Protein AF-A0A2G4KD92-F1 (afdb_monomer)

Mean predicted aligned error: 21.32 Å

pLDDT: mean 73.01, std 17.84, range [33.91, 95.81]

Secondary structure (DSSP, 8-state):
---------TTEEEHHHHHHHHHTTT----HHHHHHHHHH-TTS-EE--STTSPPEEEHHHHHHHHHHHHTS-----PPP--PPPPP------------------------PPPHHHHHHHHHHHHHHHHHHHHHHHHHHHHHHHHHHHTTSS--HHHHHHHHHHHHHHHHHHHHHHHHHHHHHHHH-SSHHHHHHHHHHHHHHHHHHHHHHHHHHHHHT-HHHHTT-

Foldseek 3Di:
DDDDDDDDPAFWAFLVVLQVVCVVVVRHDDSVRVVVVCVVCVQWDWDDPDPPDTIITGSVSVVVVVVVVVVPPPPPDDDDDDDDDDDDDDDDDDDDDDDDDDDDDDDDPDPDDPPVVVVVVVVVVVVVVVVVVVVVVVVVVVVVVVCVVVVVDDDPVLVVVLVVVLVVQLVVQLVVLVVVLVVQLVPDPDPVSNVVSVVVSVVSSVVSNVVSVVVSVVVSPVVNVVVD

Sequence (228 aa):
MTAETPENTAGWVSQTEAVRLLAERGDEISQPALSQYLKKHPEVARQDQGPGKPTRIDFPSLVRSRATRRGRGPSSTPTPVQDLPLGDAPPLVLVASQPDAATAADAPASDPPPRDSTFSNELAKRKAIAETETAEFNARSARIRAQELEGRLIDKDVAQLAFQAAGVALMRAMEDNRRRTLDDIRVARDGREADQAMRKYETTVRAAFASALSDLALAADPVALAAQ

Solvent-accessible surface area (backbone atoms only — not comparable to full-atom values): 14060 Å² total; per-residue (Å²): 140,81,82,81,77,84,78,80,70,83,41,65,34,44,66,71,55,47,38,52,60,30,39,78,71,75,46,82,56,54,69,68,58,50,53,56,46,54,72,78,36,76,83,39,51,71,47,78,72,52,92,95,46,78,53,30,33,32,47,65,42,46,52,51,60,49,54,65,46,71,73,51,67,93,74,90,68,87,77,81,82,78,82,79,84,83,84,82,88,88,88,84,80,88,82,91,79,86,81,90,78,89,79,93,73,86,76,77,86,70,73,78,77,60,74,68,57,58,55,52,53,50,51,53,51,52,49,52,50,52,52,50,52,51,52,51,51,50,52,52,52,50,51,50,52,51,36,39,75,70,64,77,43,80,58,67,68,58,53,51,50,51,53,52,52,50,52,53,55,45,55,50,54,49,51,54,52,52,52,52,41,53,51,51,39,70,69,34,90,47,73,65,53,28,52,51,38,59,61,44,44,60,58,49,49,53,50,51,49,54,48,54,53,49,54,48,53,53,62,66,32,68,72,56,58,74,73,112

Structure (mmCIF, N/CA/C/O backbone):
data_AF-A0A2G4KD92-F1
#
_entry.id   AF-A0A2G4KD92-F1
#
loop_
_atom_site.group_PDB
_atom_site.id
_atom_site.type_symbol
_atom_site.label_atom_id
_atom_site.label_alt_id
_atom_site.label_comp_id
_atom_site.label_asym_id
_atom_site.label_entity_id
_atom_site.label_seq_id
_atom_site.pdbx_PDB_ins_code
_atom_site.Cartn_x
_atom_site.Cartn_y
_atom_site.Cartn_z
_atom_site.occupancy
_atom_site.B_iso_or_equiv
_atom_site.auth_seq_id
_atom_site.auth_comp_id
_atom_site.auth_asym_id
_atom_site.auth_atom_id
_atom_site.pdbx_PDB_model_num
ATOM 1 N N . MET A 1 1 ? 44.142 25.841 7.170 1.00 36.97 1 MET A N 1
ATOM 2 C CA . MET A 1 1 ? 42.838 25.426 6.615 1.00 36.97 1 MET A CA 1
ATOM 3 C C . MET A 1 1 ? 42.020 24.835 7.750 1.00 36.97 1 MET A C 1
ATOM 5 O O . MET A 1 1 ? 42.045 23.635 7.978 1.00 36.97 1 MET A O 1
ATOM 9 N N . THR A 1 2 ? 41.420 25.710 8.550 1.00 33.91 2 THR A N 1
ATOM 10 C CA . THR A 1 2 ? 40.542 25.375 9.674 1.00 33.91 2 THR A CA 1
ATOM 11 C C . THR A 1 2 ? 39.125 25.262 9.133 1.00 33.91 2 THR A C 1
ATOM 13 O O . THR A 1 2 ? 38.599 26.241 8.611 1.00 33.91 2 THR A O 1
ATOM 16 N N . ALA A 1 3 ? 38.559 24.056 9.189 1.00 41.62 3 ALA A N 1
ATOM 17 C CA . ALA A 1 3 ? 37.181 23.802 8.800 1.00 41.62 3 ALA A CA 1
ATOM 18 C C . ALA A 1 3 ? 36.237 24.566 9.736 1.00 41.62 3 ALA A C 1
ATOM 20 O O . ALA A 1 3 ? 36.365 24.499 10.958 1.00 41.62 3 ALA A O 1
ATOM 21 N N . GLU A 1 4 ? 35.339 25.322 9.120 1.00 39.22 4 GLU A N 1
ATOM 22 C CA . GLU A 1 4 ? 34.325 26.155 9.745 1.00 39.22 4 GLU A CA 1
ATOM 23 C C . GLU A 1 4 ? 33.380 25.296 10.592 1.00 39.22 4 GLU A C 1
ATOM 25 O O . GLU A 1 4 ? 32.686 24.410 10.095 1.00 39.22 4 GLU A O 1
ATOM 30 N N . THR A 1 5 ? 33.352 25.571 11.891 1.00 40.34 5 THR A N 1
ATOM 31 C CA . THR A 1 5 ? 32.280 25.158 12.795 1.00 40.34 5 THR A CA 1
ATOM 32 C C . THR A 1 5 ? 31.070 26.043 12.484 1.00 40.34 5 THR A C 1
ATOM 34 O O . THR A 1 5 ? 31.163 27.248 12.724 1.00 40.34 5 THR A O 1
ATOM 37 N N . PRO A 1 6 ? 29.944 25.533 11.948 1.00 51.28 6 PRO A N 1
ATOM 38 C CA . PRO A 1 6 ? 28.789 26.384 11.712 1.00 51.28 6 PRO A CA 1
ATOM 39 C C . PRO A 1 6 ? 28.187 26.818 13.049 1.00 51.28 6 PRO A C 1
ATOM 41 O O . PRO A 1 6 ? 27.729 26.016 13.865 1.00 51.28 6 PRO A O 1
ATOM 44 N N . GLU A 1 7 ? 28.220 28.126 13.253 1.00 40.12 7 GLU A N 1
ATOM 45 C CA . GLU A 1 7 ? 27.631 28.852 14.361 1.00 40.12 7 GLU A CA 1
ATOM 46 C C . GLU A 1 7 ? 26.115 28.585 14.461 1.00 40.12 7 GLU A C 1
ATOM 48 O O . GLU A 1 7 ? 25.320 28.896 13.580 1.00 40.12 7 GLU A O 1
ATOM 53 N N . ASN A 1 8 ? 25.706 28.001 15.584 1.00 45.00 8 ASN A N 1
ATOM 54 C CA . ASN A 1 8 ? 24.678 28.571 16.454 1.00 45.00 8 ASN A CA 1
ATOM 55 C C . ASN A 1 8 ? 23.334 29.018 15.813 1.00 45.00 8 ASN A C 1
ATOM 57 O O . ASN A 1 8 ? 22.887 30.149 15.991 1.00 45.00 8 ASN A O 1
ATOM 61 N N . THR A 1 9 ? 22.603 28.091 15.179 1.00 47.59 9 THR A N 1
ATOM 62 C CA . THR A 1 9 ? 21.127 28.161 15.028 1.00 47.59 9 THR A CA 1
ATOM 63 C C . THR A 1 9 ? 20.452 27.538 16.255 1.00 47.59 9 THR A C 1
ATOM 65 O O . THR A 1 9 ? 19.806 26.492 16.200 1.00 47.59 9 THR A O 1
ATOM 68 N N . ALA A 1 10 ? 20.664 28.175 17.406 1.00 58.91 10 ALA A N 1
ATOM 69 C CA . ALA A 1 10 ? 20.200 27.725 18.711 1.00 58.91 10 ALA A CA 1
ATOM 70 C C . ALA A 1 10 ? 18.675 27.504 18.741 1.00 58.91 10 ALA A C 1
ATOM 72 O O . ALA A 1 10 ? 17.888 28.447 18.722 1.00 58.91 10 ALA A O 1
ATOM 73 N N . GLY A 1 11 ? 18.268 26.238 18.816 1.00 70.88 11 GLY A N 1
ATOM 74 C CA . GLY A 1 11 ? 16.924 25.820 19.209 1.00 70.88 11 GLY A CA 1
ATOM 75 C C . GLY A 1 11 ? 16.105 25.141 18.122 1.00 70.88 11 GLY A C 1
ATOM 76 O O . GLY A 1 11 ? 15.339 24.248 18.448 1.00 70.88 11 GLY A O 1
ATOM 77 N N . TRP A 1 12 ? 16.288 25.456 16.841 1.00 85.38 12 TRP A N 1
ATOM 78 C CA . TRP A 1 12 ? 15.405 24.942 15.788 1.00 85.38 12 TRP A CA 1
ATOM 79 C C . TRP A 1 12 ? 15.929 23.652 15.158 1.00 85.38 12 TRP A C 1
ATOM 81 O O . TRP A 1 12 ? 16.843 23.681 14.339 1.00 85.38 12 TRP A O 1
ATOM 91 N N . VAL A 1 13 ? 15.307 22.526 15.494 1.00 88.19 13 VAL A N 1
ATOM 92 C CA . VAL A 1 13 ? 15.706 21.184 15.042 1.00 88.19 13 VAL A CA 1
ATOM 93 C C . VAL A 1 13 ? 14.610 20.526 14.209 1.00 88.19 13 VAL A C 1
ATOM 95 O O . VAL A 1 13 ? 13.428 20.857 14.333 1.00 88.19 13 VAL A O 1
ATOM 98 N N . SER A 1 14 ? 14.976 19.572 13.356 1.00 88.56 14 SER A N 1
ATOM 99 C CA . SER A 1 14 ? 13.987 18.711 12.701 1.00 88.56 14 SER A CA 1
ATOM 100 C C . SER A 1 14 ? 13.323 17.760 13.705 1.00 88.56 14 SER A C 1
ATOM 102 O O . SER A 1 14 ? 13.849 17.493 14.786 1.00 88.56 14 SER A O 1
ATOM 104 N N . GLN A 1 15 ? 12.167 17.194 13.349 1.00 87.44 15 GLN A N 1
ATOM 105 C CA . GLN A 1 15 ? 11.476 16.230 14.214 1.00 87.44 15 GLN A CA 1
ATOM 106 C C . GLN A 1 15 ? 12.322 14.982 14.509 1.00 87.44 15 GLN A C 1
ATOM 108 O O . GLN A 1 15 ? 12.300 14.481 15.631 1.00 87.44 15 GLN A O 1
ATOM 113 N N . THR A 1 16 ? 13.087 14.494 13.531 1.00 88.31 16 THR A N 1
ATOM 114 C CA . THR A 1 16 ? 13.978 13.338 13.707 1.00 88.31 16 THR A CA 1
ATOM 115 C C . THR A 1 16 ? 15.129 13.663 14.661 1.00 88.31 16 THR A C 1
ATOM 117 O O . THR A 1 16 ? 15.436 12.876 15.555 1.00 88.31 16 THR A O 1
ATOM 120 N N . GLU A 1 17 ? 15.729 14.848 14.532 1.00 87.19 17 GLU A N 1
ATOM 121 C CA . GLU A 1 17 ? 16.781 15.311 15.446 1.00 87.19 17 GLU A CA 1
ATOM 122 C C . GLU A 1 17 ? 16.242 15.558 16.857 1.00 87.19 17 GLU A C 1
ATOM 124 O O . GLU A 1 17 ? 16.900 15.191 17.826 1.00 87.19 17 GLU A O 1
ATOM 129 N N . ALA A 1 18 ? 15.027 16.099 16.994 1.00 87.31 18 ALA A N 1
ATOM 130 C CA . ALA A 1 18 ? 14.375 16.276 18.290 1.00 87.31 18 ALA A CA 1
ATOM 131 C C . ALA A 1 18 ? 14.215 14.945 19.037 1.00 87.31 18 ALA A C 1
ATOM 133 O O . ALA A 1 18 ? 14.471 14.892 20.236 1.00 87.31 18 ALA A O 1
ATOM 134 N N . VAL A 1 19 ? 13.824 13.870 18.341 1.00 89.00 19 VAL A N 1
ATOM 135 C CA . VAL A 1 19 ? 13.730 12.523 18.933 1.00 89.00 19 VAL A CA 1
ATOM 136 C C . VAL A 1 19 ? 15.097 12.041 19.408 1.00 89.00 19 VAL A C 1
ATOM 138 O O . VAL A 1 19 ? 15.212 11.575 20.539 1.00 89.00 19 VAL A O 1
ATOM 141 N N . ARG A 1 20 ? 16.142 12.198 18.585 1.00 88.00 20 ARG A N 1
ATOM 142 C CA . ARG A 1 20 ? 17.505 11.791 18.955 1.00 88.00 20 ARG A CA 1
ATOM 143 C C . ARG A 1 20 ? 18.004 12.545 20.191 1.00 88.00 20 ARG A C 1
ATOM 145 O O . ARG A 1 20 ? 18.460 11.925 21.144 1.00 88.00 20 ARG A O 1
ATOM 152 N N . LEU A 1 21 ? 17.839 13.867 20.207 1.00 88.00 21 LEU A N 1
ATOM 153 C CA . LEU A 1 21 ? 18.258 14.725 21.318 1.00 88.00 21 LEU A CA 1
ATOM 154 C C . LEU A 1 21 ? 17.436 14.494 22.599 1.00 88.00 21 LEU A C 1
ATOM 156 O O . LEU A 1 21 ? 17.930 14.725 23.702 1.00 88.00 21 LEU A O 1
ATOM 160 N N . LEU A 1 22 ? 16.178 14.054 22.481 1.00 88.00 22 LEU A N 1
ATOM 161 C CA . LEU A 1 22 ? 15.370 13.630 23.627 1.00 88.00 22 LEU A CA 1
ATOM 162 C C . LEU A 1 22 ? 15.836 12.274 24.176 1.00 88.00 22 LEU A C 1
ATOM 164 O O . LEU A 1 22 ? 15.965 12.137 25.392 1.00 88.00 22 LEU A O 1
ATOM 168 N N . ALA A 1 23 ? 16.166 11.316 23.307 1.00 86.94 23 ALA A N 1
ATOM 169 C CA . ALA A 1 23 ? 16.712 10.021 23.712 1.00 86.94 23 ALA A CA 1
ATOM 170 C C . ALA A 1 23 ? 18.061 10.169 24.441 1.00 86.94 23 ALA A C 1
ATOM 172 O O . ALA A 1 23 ? 18.249 9.578 25.501 1.00 86.94 23 ALA A O 1
ATOM 173 N N . GLU A 1 24 ? 18.952 11.045 23.958 1.00 85.69 24 GLU A N 1
ATOM 174 C CA . GLU A 1 24 ? 20.222 11.391 24.627 1.00 85.69 24 GLU A CA 1
ATOM 175 C C . GLU A 1 24 ? 20.019 11.952 26.052 1.00 85.69 24 GLU A C 1
ATOM 177 O O . GLU A 1 24 ? 20.892 11.826 26.907 1.00 85.69 24 GLU A O 1
ATOM 182 N N . ARG A 1 25 ? 18.851 12.544 26.338 1.00 82.62 25 ARG A N 1
ATOM 183 C CA . ARG A 1 25 ? 18.469 13.066 27.664 1.00 82.62 25 ARG A CA 1
ATOM 184 C C . ARG A 1 25 ? 17.717 12.054 28.538 1.00 82.62 25 ARG A C 1
ATOM 186 O O . ARG A 1 25 ? 17.231 12.432 29.605 1.00 82.62 25 ARG A O 1
ATOM 193 N N . GLY A 1 26 ? 17.588 10.801 28.100 1.00 83.88 26 GLY A N 1
ATOM 194 C CA . GLY A 1 26 ? 16.814 9.767 28.798 1.00 83.88 26 GLY A CA 1
ATOM 195 C C . GLY A 1 26 ? 15.296 9.931 28.647 1.00 83.88 26 GLY A C 1
ATOM 196 O O . GLY A 1 26 ? 14.523 9.483 29.499 1.00 83.88 26 GLY A O 1
ATOM 197 N N . ASP A 1 27 ? 14.849 10.620 27.594 1.00 82.69 27 ASP A N 1
ATOM 198 C CA . ASP A 1 27 ? 13.439 10.770 27.250 1.00 82.69 27 ASP A CA 1
ATOM 199 C C . ASP A 1 27 ? 13.108 10.064 25.933 1.00 82.69 27 ASP A C 1
ATOM 201 O O . ASP A 1 27 ? 12.987 10.680 24.873 1.00 82.69 27 ASP A O 1
ATOM 205 N N . GLU A 1 28 ? 12.958 8.744 26.017 1.00 86.75 28 GLU A N 1
ATOM 206 C CA . GLU A 1 28 ? 12.603 7.908 24.876 1.00 86.75 28 GLU A CA 1
ATOM 207 C C . GLU A 1 28 ? 11.165 8.192 24.423 1.00 86.75 28 GLU A C 1
ATOM 209 O O . GLU A 1 28 ? 10.187 7.933 25.125 1.00 86.75 28 GLU A O 1
ATOM 214 N N . ILE A 1 29 ? 11.028 8.752 23.222 1.00 85.94 29 ILE A N 1
ATOM 215 C CA . ILE A 1 29 ? 9.742 8.969 22.564 1.00 85.94 29 ILE A CA 1
ATOM 216 C C . ILE A 1 29 ? 9.855 8.563 21.101 1.00 85.94 29 ILE A C 1
ATOM 218 O O . ILE A 1 29 ? 10.819 8.902 20.419 1.00 85.94 29 ILE A O 1
ATOM 222 N N . SER A 1 30 ? 8.856 7.846 20.593 1.00 88.31 30 SER A N 1
ATOM 223 C CA . SER A 1 30 ? 8.811 7.508 19.174 1.00 88.31 30 SER A CA 1
ATOM 224 C C . SER A 1 30 ? 8.449 8.735 18.330 1.00 88.31 30 SER A C 1
ATOM 226 O O . SER A 1 30 ? 7.729 9.637 18.769 1.00 88.31 30 SER A O 1
ATOM 228 N N . GLN A 1 31 ? 8.906 8.774 17.078 1.00 86.06 31 GLN A N 1
ATOM 229 C CA . GLN A 1 31 ? 8.593 9.871 16.157 1.00 86.06 31 GLN A CA 1
ATOM 230 C C . GLN A 1 31 ? 7.074 10.098 15.960 1.00 86.06 31 GLN A C 1
ATOM 232 O O . GLN A 1 31 ? 6.656 11.263 15.980 1.00 86.06 31 GLN A O 1
ATOM 237 N N . PRO A 1 32 ? 6.218 9.056 15.846 1.00 88.25 32 PRO A N 1
ATOM 238 C CA . PRO A 1 32 ? 4.765 9.235 15.795 1.00 88.25 32 PRO A CA 1
ATOM 239 C C . PRO A 1 32 ? 4.190 9.832 17.084 1.00 88.25 32 PRO A C 1
ATOM 241 O O . PRO A 1 32 ? 3.340 10.722 17.019 1.00 88.25 32 PRO A O 1
ATOM 244 N N . ALA A 1 33 ? 4.681 9.398 18.251 1.00 85.06 33 ALA A N 1
ATOM 245 C CA . ALA A 1 33 ? 4.252 9.937 19.538 1.00 85.06 33 ALA A CA 1
ATOM 246 C C . ALA A 1 33 ? 4.644 11.414 19.684 1.00 85.06 33 ALA A C 1
ATOM 248 O O . ALA A 1 33 ? 3.831 12.218 20.137 1.00 85.06 33 ALA A O 1
ATOM 249 N N . LEU A 1 34 ? 5.834 11.804 19.210 1.00 88.06 34 LEU A N 1
ATOM 250 C CA . LEU A 1 34 ? 6.243 13.207 19.165 1.00 88.06 34 LEU A CA 1
ATOM 251 C C . LEU A 1 34 ? 5.341 14.033 18.231 1.00 88.06 34 LEU A C 1
ATOM 253 O O . LEU A 1 34 ? 4.949 15.138 18.589 1.00 88.06 34 LEU A O 1
ATOM 257 N N . SER A 1 35 ? 4.943 13.500 17.071 1.00 87.81 35 SER A N 1
ATOM 258 C CA . SER A 1 35 ? 4.004 14.192 16.169 1.00 87.81 35 SER A CA 1
ATOM 259 C C . SER A 1 35 ? 2.652 14.447 16.841 1.00 87.81 35 SER A C 1
ATOM 261 O O . SER A 1 35 ? 2.119 15.556 16.787 1.00 87.81 35 SER A O 1
ATOM 263 N N . GLN A 1 36 ? 2.104 13.434 17.517 1.00 87.62 36 GLN A N 1
ATOM 264 C CA . GLN A 1 36 ? 0.851 13.569 18.261 1.00 87.62 36 GLN A CA 1
ATOM 265 C C . GLN A 1 36 ? 0.984 14.540 19.437 1.00 87.62 36 GLN A C 1
ATOM 267 O O . GLN A 1 36 ? 0.066 15.322 19.686 1.00 87.62 36 GLN A O 1
ATOM 272 N N . TYR A 1 37 ? 2.126 14.524 20.127 1.00 87.94 37 TYR A N 1
ATOM 273 C CA . TYR A 1 37 ? 2.438 15.469 21.193 1.00 87.94 37 TYR A CA 1
ATOM 274 C C . TYR A 1 37 ? 2.395 16.908 20.665 1.00 87.94 37 TYR A C 1
ATOM 276 O O . TYR A 1 37 ? 1.635 17.728 21.166 1.00 87.94 37 TYR A O 1
ATOM 284 N N . LEU A 1 38 ? 3.107 17.204 19.578 1.00 88.88 38 LEU A N 1
ATOM 285 C CA . LEU A 1 38 ? 3.144 18.547 18.986 1.00 88.88 38 LEU A CA 1
ATOM 286 C C . LEU A 1 38 ? 1.767 19.046 18.513 1.00 88.88 38 LEU A C 1
ATOM 288 O O . LEU A 1 38 ? 1.520 20.248 18.519 1.00 88.88 38 LEU A O 1
ATOM 292 N N . LYS A 1 39 ? 0.849 18.147 18.129 1.00 87.25 39 LYS A N 1
ATOM 293 C CA . LYS A 1 39 ? -0.544 18.516 17.807 1.00 87.25 39 LYS A CA 1
ATOM 294 C C . LYS A 1 39 ? -1.340 18.946 19.040 1.00 87.25 39 LYS A C 1
ATOM 296 O O . LYS A 1 39 ? -2.166 19.845 18.936 1.00 87.25 39 LYS A O 1
ATOM 301 N N . LYS A 1 40 ? -1.108 18.299 20.185 1.00 86.56 40 LYS A N 1
ATOM 302 C CA . LYS A 1 40 ? -1.790 18.588 21.458 1.00 86.56 40 LYS A CA 1
ATOM 303 C C . LYS A 1 40 ? -1.165 19.761 22.220 1.00 86.56 40 LYS A C 1
ATOM 305 O O . LYS A 1 40 ? -1.805 20.288 23.124 1.00 86.56 40 LYS A O 1
ATOM 310 N N . HIS A 1 41 ? 0.056 20.152 21.854 1.00 84.38 41 HIS A N 1
ATOM 311 C CA . HIS A 1 41 ? 0.872 21.135 22.563 1.00 84.38 41 HIS A CA 1
ATOM 312 C C . HIS A 1 41 ? 1.266 22.311 21.654 1.00 84.38 41 HIS A C 1
ATOM 314 O O . HIS A 1 41 ? 2.405 22.364 21.177 1.00 84.38 41 HIS A O 1
ATOM 320 N N . PRO A 1 42 ? 0.341 23.258 21.384 1.00 83.62 42 PRO A N 1
ATOM 321 C CA . PRO A 1 42 ? 0.623 24.433 20.558 1.00 83.62 42 PRO A CA 1
ATOM 322 C C . PRO A 1 42 ? 1.645 25.392 21.188 1.00 83.62 42 PRO A C 1
ATOM 324 O O . PRO A 1 42 ? 2.184 26.240 20.485 1.00 83.62 42 PRO A O 1
ATOM 327 N N . GLU A 1 43 ? 1.945 25.249 22.482 1.00 81.88 43 GLU A N 1
ATOM 328 C CA . GLU A 1 43 ? 2.989 26.000 23.184 1.00 81.88 43 GLU A CA 1
ATOM 329 C C . GLU A 1 43 ? 4.413 25.701 22.683 1.00 81.88 43 GLU A C 1
ATOM 331 O O . GLU A 1 43 ? 5.339 26.464 22.958 1.00 81.88 43 GLU A O 1
ATOM 336 N N . VAL A 1 44 ? 4.611 24.601 21.948 1.00 84.62 44 VAL A N 1
ATOM 337 C CA . VAL A 1 44 ? 5.891 24.303 21.301 1.00 84.62 44 VAL A CA 1
ATOM 338 C C . VAL A 1 44 ? 5.952 25.055 19.974 1.00 84.62 44 VAL A C 1
ATOM 340 O O . VAL A 1 44 ? 5.213 24.744 19.036 1.00 84.62 44 VAL A O 1
ATOM 343 N N . ALA A 1 45 ? 6.850 26.040 19.890 1.00 83.31 45 ALA A N 1
ATOM 344 C CA . ALA A 1 45 ? 7.017 26.847 18.691 1.00 83.31 45 ALA A CA 1
ATOM 345 C C . ALA A 1 45 ? 7.437 25.977 17.493 1.00 83.31 45 ALA A C 1
ATOM 347 O O . ALA A 1 45 ? 8.365 25.162 17.568 1.00 83.31 45 ALA A O 1
ATOM 348 N N . ARG A 1 46 ? 6.718 26.156 16.382 1.00 85.88 46 ARG A N 1
ATOM 349 C CA . ARG A 1 46 ? 6.920 25.458 15.111 1.00 85.88 46 ARG A CA 1
ATOM 350 C C . ARG A 1 46 ? 7.161 26.488 14.022 1.00 85.88 46 ARG A C 1
ATOM 352 O O . ARG A 1 46 ? 6.466 27.499 13.964 1.00 85.88 46 ARG A O 1
ATOM 359 N N . GLN A 1 47 ? 8.141 26.218 13.173 1.00 83.00 47 GLN A N 1
ATOM 360 C CA . GLN A 1 47 ? 8.440 27.030 12.009 1.00 83.00 47 GLN A CA 1
ATOM 361 C C . GLN A 1 47 ? 8.134 26.213 10.758 1.00 83.00 47 GLN A C 1
ATOM 363 O O . GLN A 1 47 ? 8.871 25.286 10.404 1.00 83.00 47 GLN A O 1
ATOM 368 N N . ASP A 1 48 ? 7.042 26.576 10.092 1.00 81.06 48 ASP A N 1
ATOM 369 C CA . ASP A 1 48 ? 6.697 26.035 8.785 1.00 81.06 48 ASP A CA 1
ATOM 370 C C . ASP A 1 48 ? 7.501 26.777 7.715 1.00 81.06 48 ASP A C 1
ATOM 372 O O . ASP A 1 48 ? 7.404 27.993 7.563 1.00 81.06 48 ASP A O 1
ATOM 376 N N . GLN A 1 49 ? 8.336 26.044 6.977 1.00 77.06 49 GLN A N 1
ATOM 377 C CA . GLN A 1 49 ? 9.218 26.619 5.954 1.00 77.06 49 GLN A CA 1
ATOM 378 C C . GLN A 1 49 ? 8.574 26.684 4.554 1.00 77.06 49 GLN A C 1
ATOM 380 O O . GLN A 1 49 ? 9.256 26.986 3.573 1.00 77.06 49 GLN A O 1
ATOM 385 N N . GLY A 1 50 ? 7.269 26.416 4.458 1.00 75.31 50 GLY A N 1
ATOM 386 C CA . GLY A 1 50 ? 6.505 26.380 3.209 1.00 75.31 50 GLY A CA 1
ATOM 387 C C . GLY A 1 50 ? 6.212 24.960 2.702 1.00 75.31 50 GLY A C 1
ATOM 388 O O . GLY A 1 50 ? 6.625 23.974 3.320 1.00 75.31 50 GLY A O 1
ATOM 389 N N . PRO A 1 51 ? 5.478 24.838 1.581 1.00 67.69 51 PRO A N 1
ATOM 390 C CA . PRO A 1 51 ? 5.052 23.548 1.047 1.00 67.69 51 PRO A CA 1
ATOM 391 C C . PRO A 1 51 ? 6.259 22.688 0.646 1.00 67.69 51 PRO A C 1
ATOM 393 O O . PRO A 1 51 ? 7.142 23.133 -0.084 1.00 67.69 51 PRO A O 1
ATOM 396 N N . GLY A 1 52 ? 6.295 21.450 1.145 1.00 71.56 52 GLY A N 1
ATOM 397 C CA . GLY A 1 52 ? 7.335 20.462 0.832 1.00 71.56 52 GLY A CA 1
ATOM 398 C C . GLY A 1 52 ? 8.620 20.558 1.662 1.00 71.56 52 GLY A C 1
ATOM 399 O O . GLY A 1 52 ? 9.505 19.724 1.480 1.00 71.56 52 GLY A O 1
ATOM 400 N N . LYS A 1 53 ? 8.742 21.521 2.587 1.00 77.38 53 LYS A N 1
ATOM 401 C CA . LYS A 1 53 ? 9.898 21.612 3.493 1.00 77.38 53 LYS A CA 1
ATOM 402 C C . LYS A 1 53 ? 9.583 21.028 4.876 1.00 77.38 53 LYS A C 1
ATOM 404 O O . LYS A 1 53 ? 8.459 21.177 5.354 1.00 77.38 53 LYS A O 1
ATOM 409 N N . PRO A 1 54 ? 10.557 20.379 5.541 1.00 75.44 54 PRO A N 1
ATOM 410 C CA . PRO A 1 54 ? 10.351 19.814 6.869 1.00 75.44 54 PRO A CA 1
ATOM 411 C C . PRO A 1 54 ? 10.126 20.922 7.907 1.00 75.44 54 PRO A C 1
ATOM 413 O O . PRO A 1 54 ? 10.903 21.876 7.990 1.00 75.44 54 PRO A O 1
ATOM 416 N N . THR A 1 55 ? 9.078 20.779 8.720 1.00 82.88 55 THR A N 1
ATOM 417 C CA . THR A 1 55 ? 8.796 21.676 9.849 1.00 82.88 55 THR A CA 1
ATOM 418 C C . THR A 1 55 ? 9.943 21.624 10.859 1.00 82.88 55 THR A C 1
ATOM 420 O O . THR A 1 55 ? 10.376 20.542 11.269 1.00 82.88 55 THR A O 1
ATOM 423 N N . ARG A 1 56 ? 10.425 22.798 11.281 1.00 89.00 56 ARG A N 1
ATOM 424 C CA . ARG A 1 56 ? 11.422 22.918 12.352 1.00 89.00 56 ARG A CA 1
ATOM 425 C C . ARG A 1 56 ? 10.741 23.198 13.686 1.00 89.00 56 ARG A C 1
ATOM 427 O O . ARG A 1 56 ? 9.741 23.911 13.745 1.00 89.00 56 ARG A O 1
ATOM 434 N N . ILE A 1 57 ? 11.284 22.626 14.751 1.00 88.38 57 ILE A N 1
ATOM 435 C CA . ILE A 1 57 ? 10.734 22.664 16.107 1.00 88.38 57 ILE A CA 1
ATOM 436 C C . ILE A 1 57 ? 11.740 23.345 17.025 1.00 88.38 57 ILE A C 1
ATOM 438 O O . ILE A 1 57 ? 12.923 23.019 16.980 1.00 88.38 57 ILE A O 1
ATOM 442 N N . ASP A 1 58 ? 11.265 24.235 17.891 1.00 90.81 58 ASP A N 1
ATOM 443 C CA . ASP A 1 58 ? 12.086 24.827 18.945 1.00 90.81 58 ASP A CA 1
ATOM 444 C C . ASP A 1 58 ? 12.317 23.828 20.103 1.00 90.81 58 ASP A C 1
ATOM 446 O O . ASP A 1 58 ? 11.462 23.602 20.966 1.00 90.81 58 ASP A O 1
ATOM 450 N N . PHE A 1 59 ? 13.489 23.197 20.110 1.00 87.38 59 PHE A N 1
ATOM 451 C CA . PHE A 1 59 ? 13.931 22.173 21.052 1.00 87.38 59 PHE A CA 1
ATOM 452 C C . PHE A 1 59 ? 13.925 22.640 22.522 1.00 87.38 59 PHE A C 1
ATOM 454 O O . PHE A 1 59 ? 13.355 21.931 23.354 1.00 87.38 59 PHE A O 1
ATOM 461 N N . PRO A 1 60 ? 14.464 23.820 22.893 1.00 87.25 60 PRO A N 1
ATOM 462 C CA . PRO A 1 60 ? 14.288 24.397 24.227 1.00 87.25 60 PRO A CA 1
ATOM 463 C C . PRO A 1 60 ? 12.830 24.469 24.700 1.00 87.25 60 PRO A C 1
ATOM 465 O O . PRO A 1 60 ? 12.539 24.188 25.866 1.00 87.25 60 PRO A O 1
ATOM 468 N N . SER A 1 61 ? 11.895 24.834 23.821 1.00 85.38 61 SER A N 1
ATOM 469 C CA . SER A 1 61 ? 10.466 24.902 24.160 1.00 85.38 61 SER A CA 1
ATOM 470 C C . SER A 1 61 ? 9.840 23.516 24.311 1.00 85.38 61 SER A C 1
ATOM 472 O O . SER A 1 61 ? 9.072 23.293 25.249 1.00 85.38 61 SER A O 1
ATOM 474 N N . LEU A 1 62 ? 10.250 22.551 23.483 1.00 86.69 62 LEU A N 1
ATOM 475 C CA . LEU A 1 62 ? 9.867 21.145 23.629 1.00 86.69 62 LEU A CA 1
ATOM 476 C C . LEU A 1 62 ? 10.330 20.566 24.976 1.00 86.69 62 LEU A C 1
ATOM 478 O O . LEU A 1 62 ? 9.535 19.971 25.701 1.00 86.69 62 LEU A O 1
ATOM 482 N N . VAL A 1 63 ? 11.590 20.792 25.353 1.00 87.06 63 VAL A N 1
ATOM 483 C CA . VAL A 1 63 ? 12.146 20.346 26.641 1.00 87.06 63 VAL A CA 1
ATOM 484 C C . VAL A 1 63 ? 11.381 20.964 27.815 1.00 87.06 63 VAL A C 1
ATOM 486 O O . VAL A 1 63 ? 11.015 20.245 28.744 1.00 87.06 63 VAL A O 1
ATOM 489 N N . ARG A 1 64 ? 11.098 22.275 27.782 1.00 84.25 64 ARG A N 1
ATOM 490 C CA . ARG A 1 64 ? 10.334 22.967 28.840 1.00 84.25 64 ARG A CA 1
ATOM 491 C C . ARG A 1 64 ? 8.907 22.425 28.977 1.00 84.25 64 ARG A C 1
ATOM 493 O O . ARG A 1 64 ? 8.457 22.154 30.093 1.00 84.25 64 ARG A O 1
ATOM 500 N N . SER A 1 65 ? 8.218 22.206 27.856 1.00 85.75 65 SER A N 1
ATOM 501 C CA . SER A 1 65 ? 6.869 21.620 27.834 1.00 85.75 65 SER A CA 1
ATOM 502 C C . SER A 1 65 ? 6.857 20.209 28.445 1.00 85.75 65 SER A C 1
ATOM 504 O O . SER A 1 65 ? 5.983 19.881 29.248 1.00 85.75 65 SER A O 1
ATOM 506 N N . ARG A 1 66 ? 7.877 19.387 28.167 1.00 84.25 66 ARG A N 1
ATOM 507 C CA . ARG A 1 66 ? 7.968 18.030 28.733 1.00 84.25 66 ARG A CA 1
ATOM 508 C C . ARG A 1 66 ? 8.401 18.004 30.200 1.00 84.25 66 ARG A C 1
ATOM 510 O O . ARG A 1 66 ? 7.860 17.216 30.974 1.00 84.25 66 ARG A O 1
ATOM 517 N N . ALA A 1 67 ? 9.320 18.877 30.609 1.00 79.69 67 ALA A N 1
ATOM 518 C CA . ALA A 1 67 ? 9.785 18.970 31.995 1.00 79.69 67 ALA A CA 1
ATOM 519 C C . ALA A 1 67 ? 8.666 19.401 32.960 1.00 79.69 67 ALA A C 1
ATOM 521 O O . ALA A 1 67 ? 8.508 18.808 34.026 1.00 79.69 67 ALA A O 1
ATOM 522 N N . THR A 1 68 ? 7.837 20.372 32.560 1.00 74.25 68 THR A N 1
ATOM 523 C CA . THR A 1 68 ? 6.691 20.832 33.371 1.00 74.25 68 THR A CA 1
ATOM 524 C C . THR A 1 68 ? 5.634 19.745 33.581 1.00 74.25 68 THR A C 1
ATOM 526 O O . THR A 1 68 ? 4.963 19.735 34.612 1.00 74.25 68 THR A O 1
ATOM 529 N N . ARG A 1 69 ? 5.506 18.791 32.649 1.00 66.31 69 ARG A N 1
ATOM 530 C CA . ARG A 1 69 ? 4.550 17.678 32.757 1.00 66.31 69 ARG A CA 1
ATOM 531 C C . ARG A 1 69 ? 5.119 16.423 33.413 1.00 66.31 69 ARG A C 1
ATOM 533 O O . ARG A 1 69 ? 4.361 15.746 34.091 1.00 66.31 69 ARG A O 1
ATOM 540 N N . ARG A 1 70 ? 6.425 16.140 33.321 1.00 64.38 70 ARG A N 1
ATOM 541 C CA . ARG A 1 70 ? 7.053 15.047 34.099 1.00 64.38 70 ARG A CA 1
ATOM 542 C C . ARG A 1 70 ? 6.945 15.274 35.618 1.00 64.38 70 ARG A C 1
ATOM 544 O O . ARG A 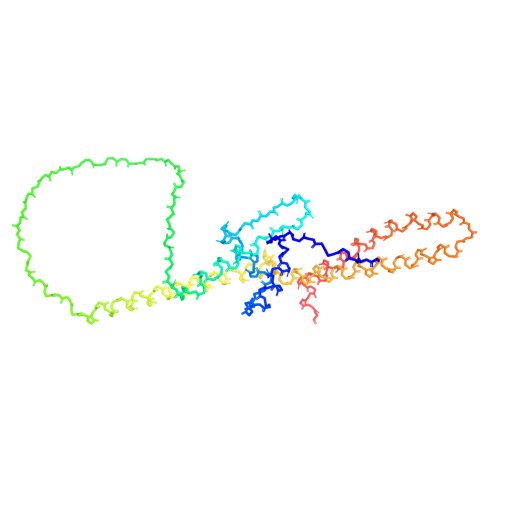1 70 ? 6.840 14.306 36.359 1.00 64.38 70 ARG A O 1
ATOM 551 N N . GLY A 1 71 ? 6.918 16.531 36.075 1.00 54.12 71 GLY A N 1
ATOM 552 C CA . GLY A 1 71 ? 6.714 16.881 37.491 1.00 54.12 71 GLY A CA 1
ATOM 553 C C . GLY A 1 71 ? 5.255 16.837 37.968 1.00 54.12 71 GLY A C 1
ATOM 554 O O . GLY A 1 71 ? 5.000 16.869 39.170 1.00 54.12 71 GLY A O 1
ATOM 555 N N . ARG A 1 72 ? 4.285 16.748 37.049 1.00 49.66 72 ARG A N 1
ATOM 556 C CA . ARG A 1 72 ? 2.861 16.625 37.367 1.00 49.66 72 ARG A CA 1
ATOM 557 C C . ARG A 1 72 ? 2.472 15.172 37.106 1.00 49.66 72 ARG A C 1
ATOM 559 O O . ARG A 1 72 ? 2.215 14.802 35.965 1.00 49.66 72 ARG A O 1
ATOM 566 N N . GLY A 1 73 ? 2.495 14.347 38.155 1.00 41.47 73 GLY A N 1
ATOM 567 C CA . GLY A 1 73 ? 2.065 12.944 38.091 1.00 41.47 73 GLY A CA 1
ATOM 568 C C . GLY A 1 73 ? 0.695 12.779 37.412 1.00 41.47 73 GLY A C 1
ATOM 569 O O . GLY A 1 73 ? -0.022 13.771 37.249 1.00 41.47 73 GLY A O 1
ATOM 570 N N . PRO A 1 74 ? 0.322 11.557 36.990 1.00 43.34 74 PRO A N 1
ATOM 571 C CA . PRO A 1 74 ? -0.862 11.303 36.172 1.00 43.34 74 PRO A CA 1
ATOM 572 C C . PRO A 1 74 ? -2.138 11.705 36.923 1.00 43.34 74 PRO A C 1
ATOM 574 O O . PRO A 1 74 ? -2.742 10.922 37.647 1.00 43.34 74 PRO A O 1
ATOM 577 N N . SER A 1 75 ? -2.540 12.963 36.773 1.00 38.41 75 SER A N 1
ATOM 578 C CA . SER A 1 75 ? -3.804 13.473 37.273 1.00 38.41 75 SER A CA 1
ATOM 579 C C . SER A 1 75 ? -4.863 13.098 36.251 1.00 38.41 75 SER A C 1
ATOM 581 O O . SER A 1 75 ? -5.065 13.781 35.247 1.00 38.41 75 SER A O 1
ATOM 583 N N . SER A 1 76 ? -5.505 11.963 36.501 1.00 44.12 76 SER A N 1
ATOM 584 C CA . SER A 1 76 ? -6.787 11.600 35.917 1.00 44.12 76 SER A CA 1
ATOM 585 C C . SER A 1 76 ? -7.809 12.685 36.264 1.00 44.12 76 SER A C 1
ATOM 587 O O . SER A 1 76 ? -8.414 12.665 37.329 1.00 44.12 76 SER A O 1
ATOM 589 N N . THR A 1 77 ? -7.980 13.659 35.377 1.00 43.00 77 THR A N 1
ATOM 590 C CA . THR A 1 77 ? -9.151 14.539 35.349 1.00 43.00 77 THR A CA 1
ATOM 591 C C . THR A 1 77 ? -9.585 14.681 33.893 1.00 43.00 77 THR A C 1
ATOM 593 O O . THR A 1 77 ? -9.016 15.486 33.154 1.00 43.00 77 THR A O 1
ATOM 596 N N . PRO A 1 78 ? -10.545 13.865 33.422 1.00 44.03 78 PRO A N 1
ATOM 597 C CA . PRO A 1 78 ? -11.182 14.120 32.143 1.00 44.03 78 PRO A CA 1
ATOM 598 C C . PRO A 1 78 ? -11.969 15.430 32.251 1.00 44.03 78 PRO A C 1
ATOM 600 O O . PRO A 1 78 ? -12.805 15.613 33.133 1.00 44.03 78 PRO A O 1
ATOM 603 N N . THR A 1 79 ? -11.642 16.369 31.371 1.00 45.28 79 THR A N 1
ATOM 604 C CA . THR A 1 79 ? -12.375 17.620 31.181 1.00 45.28 79 THR A CA 1
ATOM 605 C C . THR A 1 79 ? -13.742 17.276 30.577 1.00 45.28 79 THR A C 1
ATOM 607 O O . THR A 1 79 ? -13.764 16.582 29.558 1.00 45.28 79 THR A O 1
ATOM 610 N N . PRO A 1 80 ? -14.879 17.701 31.158 1.00 45.09 80 PRO A N 1
ATOM 611 C CA . PRO A 1 80 ? -16.173 17.503 30.522 1.00 45.09 80 PRO A CA 1
ATOM 612 C C . PRO A 1 80 ? -16.252 18.370 29.261 1.00 45.09 80 PRO A C 1
ATOM 614 O O . PRO A 1 80 ? -15.994 19.575 29.299 1.00 45.09 80 PRO A O 1
ATOM 617 N N . VAL A 1 81 ? -16.575 17.729 28.141 1.00 49.34 81 VAL A N 1
ATOM 618 C CA . VAL A 1 81 ? -16.868 18.371 26.858 1.00 49.34 81 VAL A CA 1
ATOM 619 C C . VAL A 1 81 ? -18.161 19.168 27.032 1.00 49.34 81 VAL A C 1
ATOM 621 O O . VAL A 1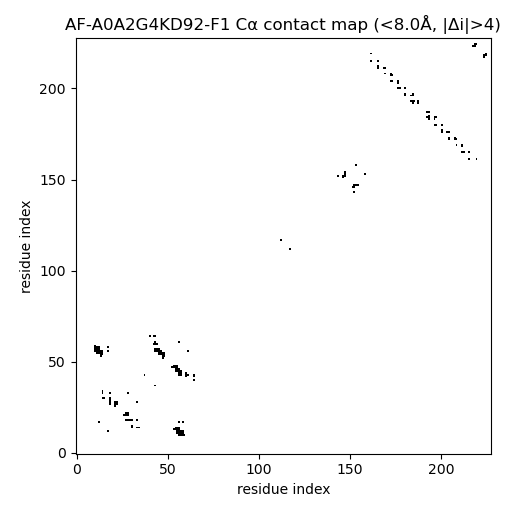 81 ? -19.207 18.598 27.326 1.00 49.34 81 VAL A O 1
ATOM 624 N N . GLN A 1 82 ? -18.079 20.493 26.912 1.00 44.47 82 GLN A N 1
ATOM 625 C CA . GLN A 1 82 ? -19.257 21.329 26.706 1.00 44.47 82 GLN A CA 1
ATOM 626 C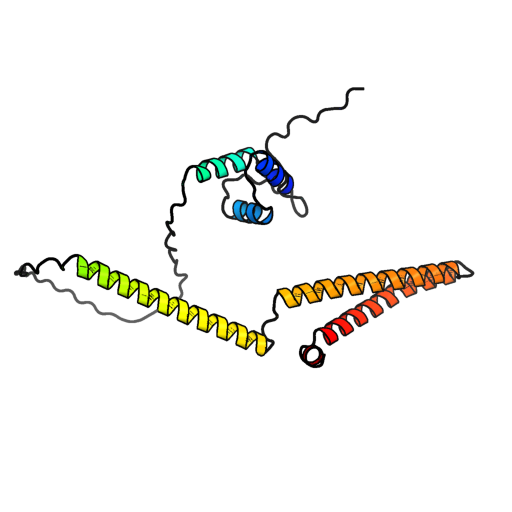 C . GLN A 1 82 ? -19.635 21.231 25.228 1.00 44.47 82 GLN A C 1
ATOM 628 O O . GLN A 1 82 ? -18.927 21.765 24.373 1.00 44.47 82 GLN A O 1
ATOM 633 N N . ASP A 1 83 ? -20.736 20.541 24.938 1.00 42.12 83 ASP A N 1
ATOM 634 C CA . ASP A 1 83 ? -21.376 20.584 23.628 1.00 42.12 83 ASP A CA 1
ATOM 635 C C . ASP A 1 83 ? -22.044 21.953 23.439 1.00 42.12 83 ASP A C 1
ATOM 637 O O . ASP A 1 83 ? -22.958 22.335 24.172 1.00 42.12 83 ASP A O 1
ATOM 641 N N . LEU A 1 84 ? -21.566 22.707 22.447 1.00 49.97 84 LEU A N 1
ATOM 642 C CA . LEU A 1 84 ? -22.269 23.862 21.893 1.00 49.97 84 LEU A CA 1
ATOM 643 C C . LEU A 1 84 ? -23.328 23.363 20.893 1.00 49.97 84 LEU A C 1
ATOM 645 O O . LEU A 1 84 ? -22.953 22.718 19.912 1.00 49.97 84 LEU A O 1
ATOM 649 N N . PRO A 1 85 ? -24.622 23.686 21.063 1.00 48.34 85 PRO A N 1
ATOM 650 C CA . PRO A 1 85 ? -25.625 23.403 20.045 1.00 48.34 85 PRO A CA 1
ATOM 651 C C . PRO A 1 85 ? -25.564 24.453 18.923 1.00 48.34 85 PRO A C 1
ATOM 653 O O . PRO A 1 85 ? -25.822 25.637 19.141 1.00 48.34 85 PRO A O 1
ATOM 656 N N . LEU A 1 86 ? -25.237 24.007 17.707 1.00 44.34 86 LEU A N 1
ATOM 657 C CA . LEU A 1 86 ? -25.533 24.730 16.467 1.00 44.34 86 LEU A CA 1
ATOM 658 C C . LEU A 1 86 ? -27.031 24.547 16.175 1.00 44.34 86 LEU A C 1
ATOM 660 O O . LEU A 1 86 ? -27.511 23.417 16.112 1.00 44.34 86 LEU A O 1
ATOM 664 N N . GLY A 1 87 ? -27.767 25.652 16.081 1.00 43.22 87 GLY A N 1
ATOM 665 C CA . GLY A 1 87 ? -29.224 25.648 15.973 1.00 43.22 87 GLY A CA 1
ATOM 666 C C . GLY A 1 87 ? -29.778 25.315 14.588 1.00 43.22 87 GLY A C 1
ATOM 667 O O . GLY A 1 87 ? -29.081 25.442 13.588 1.00 43.22 87 GLY A O 1
ATOM 668 N N . ASP A 1 88 ? -31.068 24.961 14.572 1.00 42.25 88 ASP A N 1
ATOM 669 C CA . ASP A 1 88 ? -32.068 25.525 13.656 1.00 42.25 88 ASP A CA 1
ATOM 670 C C . ASP A 1 88 ? -33.508 25.229 14.153 1.00 42.25 88 ASP A C 1
ATOM 672 O O . ASP A 1 88 ? -33.976 24.098 14.105 1.00 42.25 88 ASP A O 1
ATOM 676 N N . ALA A 1 89 ? -34.164 26.293 14.644 1.00 41.66 89 ALA A N 1
ATOM 677 C CA . ALA A 1 89 ? -35.583 26.688 14.506 1.00 41.66 89 ALA A CA 1
ATOM 678 C C . ALA A 1 89 ? -36.805 25.825 14.993 1.00 41.66 89 ALA A C 1
ATOM 680 O O . ALA A 1 89 ? -36.711 24.620 15.170 1.00 41.66 89 ALA A O 1
ATOM 681 N N . PRO A 1 90 ? -37.974 26.482 15.256 1.00 58.19 90 PRO A N 1
ATOM 682 C CA . PRO A 1 90 ? -38.957 26.209 16.338 1.00 58.19 90 PRO A CA 1
ATOM 683 C C . PRO A 1 90 ? -40.316 25.678 15.772 1.00 58.19 90 PRO A C 1
ATOM 685 O O . PRO A 1 90 ? -40.300 25.236 14.624 1.00 58.19 90 PRO A O 1
ATOM 688 N N . PRO A 1 91 ? -41.513 25.734 16.428 1.00 57.56 91 PRO A N 1
ATOM 689 C CA . PRO A 1 91 ? -41.927 26.234 17.757 1.00 57.56 91 PRO A CA 1
ATOM 690 C C . PRO A 1 91 ? -42.764 25.222 18.568 1.00 57.56 91 PRO A C 1
ATOM 692 O O . PRO A 1 91 ? -43.065 24.156 18.061 1.00 57.56 91 PRO A O 1
ATOM 695 N N . LEU A 1 92 ? -43.173 25.556 19.801 1.00 37.72 92 LEU A N 1
ATOM 696 C CA . LEU A 1 92 ? -44.494 25.212 20.366 1.00 37.72 92 LEU A CA 1
ATOM 697 C C . LEU A 1 92 ? -44.682 25.874 21.754 1.00 37.72 92 LEU A C 1
ATOM 699 O O . LEU A 1 92 ? -44.027 25.527 22.727 1.00 37.72 92 LEU A O 1
ATOM 703 N N . VAL A 1 93 ? -45.594 26.852 21.770 1.00 40.06 93 VAL A N 1
ATOM 704 C CA . VAL A 1 93 ? -46.717 27.040 22.713 1.00 40.06 93 VAL A CA 1
ATOM 705 C C . VAL A 1 93 ? -46.441 27.168 24.226 1.00 40.06 93 VAL A C 1
ATOM 707 O O . VAL A 1 93 ? -46.100 26.217 24.916 1.00 40.06 93 VAL A O 1
ATOM 710 N N . LEU A 1 94 ? -46.734 28.390 24.703 1.00 40.09 94 LEU A N 1
ATOM 711 C CA . LEU A 1 94 ? -47.395 28.790 25.961 1.00 40.09 94 LEU A CA 1
ATOM 712 C C . LEU A 1 94 ? -47.626 27.702 27.024 1.00 40.09 94 LEU A C 1
ATOM 714 O O . LEU A 1 94 ? -48.393 26.785 26.770 1.00 40.09 94 LEU A O 1
ATOM 718 N N . VAL A 1 95 ? -47.228 27.984 28.270 1.00 38.94 95 VAL A N 1
ATOM 719 C CA . VAL A 1 95 ? -48.180 28.193 29.383 1.00 38.94 95 VAL A CA 1
ATOM 720 C C . VAL A 1 95 ? -47.541 29.150 30.395 1.00 38.94 95 VAL A C 1
ATOM 722 O O . VAL A 1 95 ? -46.499 28.873 30.982 1.00 38.94 95 VAL A O 1
ATOM 725 N N . ALA A 1 96 ? -48.194 30.293 30.592 1.00 47.69 96 ALA A N 1
ATOM 726 C CA . ALA A 1 96 ? -48.038 31.121 31.776 1.00 47.69 96 ALA A CA 1
ATOM 727 C C . ALA A 1 96 ? -48.745 30.442 32.952 1.00 47.69 96 ALA A C 1
ATOM 729 O O . ALA A 1 96 ? -49.886 30.021 32.782 1.00 47.69 96 ALA A O 1
ATOM 730 N N . SER A 1 97 ? -48.112 30.377 34.125 1.00 40.81 97 SER A N 1
ATOM 731 C CA . SER A 1 97 ? -48.780 30.345 35.438 1.00 40.81 97 SER A CA 1
ATOM 732 C C . SER A 1 97 ? -47.742 30.509 36.554 1.00 40.81 97 SER A C 1
ATOM 734 O O . SER A 1 97 ? -47.085 29.556 36.957 1.00 40.81 97 SER A O 1
ATOM 736 N N . GLN A 1 98 ? -47.606 31.736 37.056 1.00 44.19 98 GLN A N 1
ATOM 737 C CA . GLN A 1 98 ? -47.464 31.955 38.500 1.00 44.19 98 GLN A CA 1
ATOM 738 C C . GLN A 1 98 ? -48.851 31.718 39.135 1.00 44.19 98 GLN A C 1
ATOM 740 O O . GLN A 1 98 ? -49.857 31.956 38.459 1.00 44.19 98 GLN A O 1
ATOM 745 N N . PRO A 1 99 ? -48.932 31.238 40.388 1.00 47.94 99 PRO A N 1
ATOM 746 C CA . PRO A 1 99 ? -48.951 32.189 41.501 1.00 47.94 99 PRO A CA 1
ATOM 747 C C . PRO A 1 99 ? -48.196 31.746 42.764 1.00 47.94 99 PRO A C 1
ATOM 749 O O . PRO A 1 99 ? -47.853 30.582 42.959 1.00 47.94 99 PRO A O 1
ATOM 752 N N . ASP A 1 100 ? -47.964 32.749 43.610 1.00 46.00 100 ASP A N 1
ATOM 753 C CA . ASP A 1 100 ? -47.547 32.683 45.009 1.00 46.00 100 ASP A CA 1
ATOM 754 C C . ASP A 1 100 ? -48.277 31.613 45.835 1.00 46.00 100 ASP A C 1
ATOM 756 O O . ASP A 1 100 ? -49.484 31.435 45.690 1.00 46.00 100 ASP A O 1
ATOM 760 N N . ALA A 1 101 ? -47.574 31.013 46.800 1.00 36.91 101 ALA A N 1
ATOM 761 C CA . ALA A 1 101 ? -47.998 31.002 48.205 1.00 36.91 101 ALA A CA 1
ATOM 762 C C . ALA A 1 101 ? -46.990 30.246 49.080 1.00 36.91 101 ALA A C 1
ATOM 764 O O . ALA A 1 101 ? -46.548 29.140 48.779 1.00 36.91 101 ALA A O 1
ATOM 765 N N . ALA A 1 102 ? -46.671 30.874 50.205 1.00 48.06 102 ALA A N 1
ATOM 766 C CA . ALA A 1 102 ? -45.964 30.314 51.340 1.00 48.06 102 ALA A CA 1
ATOM 767 C C . ALA A 1 102 ? -46.571 28.990 51.824 1.00 48.06 102 ALA A C 1
ATOM 769 O O . ALA A 1 102 ? -47.788 28.862 51.840 1.00 48.06 102 ALA A O 1
ATOM 770 N N . THR A 1 103 ? -45.743 28.082 52.346 1.00 40.94 103 THR A N 1
ATOM 771 C CA . THR A 1 103 ? -45.937 27.472 53.676 1.00 40.94 103 THR A CA 1
ATOM 772 C C . THR A 1 103 ? -44.620 26.815 54.100 1.00 40.94 103 THR A C 1
ATOM 774 O O . THR A 1 103 ? -44.192 25.813 53.535 1.00 40.94 103 THR A O 1
ATOM 777 N N . ALA A 1 104 ? -43.970 27.397 55.107 1.00 49.50 104 ALA A N 1
ATOM 778 C CA . ALA A 1 104 ? -43.006 26.691 55.934 1.00 49.50 104 ALA A CA 1
ATOM 779 C C . ALA A 1 104 ? -43.791 25.712 56.817 1.00 49.50 104 ALA A C 1
ATOM 781 O O . ALA A 1 104 ? -44.553 26.148 57.677 1.00 49.50 104 ALA A O 1
ATOM 782 N N . ALA A 1 105 ? -43.642 24.412 56.582 1.00 42.53 105 ALA A N 1
ATOM 783 C CA . ALA A 1 105 ? -44.138 23.380 57.482 1.00 42.53 105 ALA A CA 1
ATOM 784 C C . ALA A 1 105 ? -43.252 22.134 57.372 1.00 42.53 105 ALA A C 1
ATOM 786 O O . ALA A 1 105 ? -43.309 21.392 56.398 1.00 42.53 105 ALA A O 1
ATOM 787 N N . ASP A 1 106 ? -42.404 21.981 58.386 1.00 43.47 106 ASP A N 1
ATOM 788 C CA . ASP A 1 106 ? -42.155 20.718 59.081 1.00 43.47 106 ASP A CA 1
ATOM 789 C C . ASP A 1 106 ? -41.816 19.499 58.201 1.00 43.47 106 ASP A C 1
ATOM 791 O O . ASP A 1 106 ? -42.625 18.599 57.975 1.00 43.47 106 ASP A O 1
ATOM 795 N N . ALA A 1 107 ? -40.568 19.447 57.727 1.00 48.72 107 ALA A N 1
ATOM 796 C CA . ALA A 1 107 ? -39.969 18.180 57.331 1.00 48.72 107 ALA A CA 1
ATOM 797 C C . ALA A 1 107 ? -39.550 17.441 58.615 1.00 48.72 107 ALA A C 1
ATOM 799 O O . ALA A 1 107 ? -38.688 17.962 59.333 1.00 48.72 107 ALA A O 1
ATOM 800 N N . PRO A 1 108 ? -40.094 16.247 58.931 1.00 46.34 108 PRO A N 1
ATOM 801 C CA . PRO A 1 108 ? -39.491 15.427 59.966 1.00 46.34 108 PRO A CA 1
ATOM 802 C C . PRO A 1 108 ? -38.058 15.140 59.524 1.00 46.34 108 PRO A C 1
ATOM 804 O O . PRO A 1 108 ? -37.823 14.790 58.366 1.00 46.34 108 PRO A O 1
ATOM 807 N N . ALA A 1 109 ? -37.108 15.345 60.435 1.00 49.06 109 ALA A N 1
ATOM 808 C CA . ALA A 1 109 ? -35.708 15.005 60.250 1.00 49.06 109 ALA A CA 1
ATOM 809 C C . ALA A 1 109 ? -35.601 13.521 59.873 1.00 49.06 109 ALA A C 1
ATOM 811 O O . ALA A 1 109 ? -35.562 12.642 60.729 1.00 49.06 109 ALA A O 1
ATOM 812 N N . SER A 1 110 ? -35.619 13.242 58.573 1.00 56.56 110 SER A N 1
ATOM 813 C CA . SER A 1 110 ? -35.297 11.940 58.024 1.00 56.56 110 SER A CA 1
ATOM 814 C C . SER A 1 110 ? -33.826 11.707 58.319 1.00 56.56 110 SER A C 1
ATOM 816 O O . SER A 1 110 ? -32.978 12.467 57.838 1.00 56.56 110 SER A O 1
ATOM 818 N N . ASP A 1 111 ? -33.561 10.698 59.149 1.00 57.94 111 ASP A N 1
ATOM 819 C CA . ASP A 1 111 ? -32.227 10.196 59.456 1.00 57.94 111 ASP A CA 1
ATOM 820 C C . ASP A 1 111 ? -31.345 10.206 58.196 1.00 57.94 111 ASP A C 1
ATOM 822 O O . ASP A 1 111 ? -31.802 9.791 57.121 1.00 57.94 111 ASP A O 1
ATOM 826 N N . PRO A 1 112 ? -30.088 10.682 58.284 1.00 60.44 112 PRO A N 1
ATOM 827 C CA . PRO A 1 112 ? -29.184 10.636 57.147 1.00 60.44 112 PRO A CA 1
ATOM 828 C C . PRO A 1 112 ? -29.077 9.181 56.669 1.00 60.44 112 PRO A C 1
ATOM 830 O O . PRO A 1 112 ? -28.884 8.288 57.501 1.00 60.44 112 PRO A O 1
ATOM 833 N N . PRO A 1 113 ? -29.196 8.911 55.352 1.00 58.25 113 PRO A N 1
ATOM 834 C CA . PRO A 1 113 ? -29.103 7.551 54.850 1.00 58.25 113 PRO A CA 1
ATOM 835 C C . PRO A 1 113 ? -27.778 6.944 55.332 1.00 58.25 113 PRO A C 1
ATOM 837 O O . PRO A 1 113 ? -26.740 7.614 55.255 1.00 5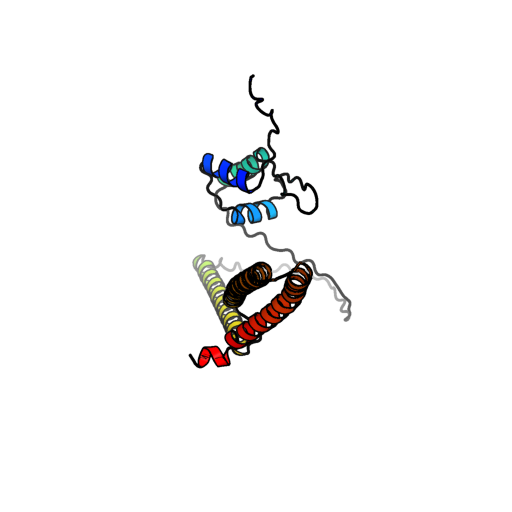8.25 113 PRO A O 1
ATOM 840 N N . PRO A 1 114 ? -27.787 5.706 55.858 1.00 58.81 114 PRO A N 1
ATOM 841 C CA . PRO A 1 114 ? -26.583 5.078 56.379 1.00 58.81 114 PRO A CA 1
ATOM 842 C C . PRO A 1 114 ? -25.517 5.097 55.284 1.00 58.81 114 PRO A C 1
ATOM 844 O O . PRO A 1 114 ? -25.804 4.734 54.139 1.00 58.81 114 PRO A O 1
ATOM 847 N N . ARG A 1 115 ? -24.303 5.555 55.619 1.00 56.59 115 ARG A N 1
ATOM 848 C CA . ARG A 1 115 ? -23.185 5.762 54.675 1.00 56.59 115 ARG A CA 1
ATOM 849 C C . ARG A 1 115 ? -22.911 4.549 53.776 1.00 56.59 115 ARG A C 1
ATOM 851 O O . ARG A 1 115 ? -22.435 4.724 52.664 1.00 56.59 115 ARG A O 1
ATOM 858 N N . ASP A 1 116 ? -23.269 3.343 54.202 1.00 55.47 116 ASP A N 1
ATOM 859 C CA . ASP A 1 116 ? -23.089 2.113 53.423 1.00 55.47 116 ASP A CA 1
ATOM 860 C C . ASP A 1 116 ? -24.062 1.987 52.229 1.00 55.47 116 ASP A C 1
ATOM 862 O O . ASP A 1 116 ? -23.758 1.340 51.220 1.00 55.47 116 ASP A O 1
ATOM 866 N N . SER A 1 117 ? -25.220 2.651 52.291 1.00 56.88 117 SER A N 1
ATOM 867 C CA . SER A 1 117 ? -26.238 2.636 51.230 1.00 56.88 117 SER A CA 1
ATOM 868 C C . SER A 1 117 ? -25.882 3.533 50.039 1.00 56.88 117 SER A C 1
ATOM 870 O O . SER A 1 117 ? -26.222 3.210 48.898 1.00 56.88 117 SER A O 1
ATOM 872 N N . THR A 1 118 ? -25.149 4.628 50.258 1.00 61.66 118 THR A N 1
ATOM 873 C CA . THR A 1 118 ? -24.705 5.525 49.180 1.00 61.66 118 THR A CA 1
ATOM 874 C C . THR A 1 118 ? -23.604 4.882 48.342 1.00 61.66 118 THR A C 1
ATOM 876 O O . THR A 1 118 ? -23.706 4.891 47.117 1.00 61.66 118 THR A O 1
ATOM 879 N N . PHE A 1 119 ? -22.625 4.218 48.967 1.00 61.59 119 PHE A N 1
ATOM 880 C CA . PHE A 1 119 ? -21.599 3.456 48.242 1.00 61.59 119 PHE A CA 1
ATOM 881 C C . PHE A 1 119 ? -22.183 2.281 47.456 1.00 61.59 119 PHE A C 1
ATOM 883 O O . PHE A 1 119 ? -21.807 2.075 46.304 1.00 61.59 119 PHE A O 1
ATOM 890 N N . SER A 1 120 ? -23.129 1.544 48.042 1.00 68.56 120 SER A N 1
ATOM 891 C CA . SER A 1 120 ? -23.785 0.412 47.374 1.00 68.56 120 SER A CA 1
ATOM 892 C C . SER A 1 120 ? -24.586 0.858 46.145 1.00 68.56 120 SER A C 1
ATOM 894 O O . SER A 1 120 ? -24.486 0.248 45.079 1.00 68.56 120 SER A O 1
ATOM 896 N N . ASN A 1 121 ? -25.313 1.975 46.253 1.00 74.19 121 ASN A N 1
ATOM 897 C CA . ASN A 1 121 ? -26.031 2.568 45.124 1.00 74.19 121 ASN A CA 1
ATOM 898 C C . ASN A 1 121 ? -25.085 3.111 44.046 1.00 74.19 121 ASN A C 1
ATOM 900 O O . ASN A 1 121 ? -25.387 3.023 42.856 1.00 74.19 121 ASN A O 1
ATOM 904 N N . GLU A 1 122 ? -23.935 3.662 44.429 1.00 75.62 122 GLU A N 1
ATOM 905 C CA . GLU A 1 122 ? -22.975 4.203 43.471 1.00 75.62 122 GLU A CA 1
ATOM 906 C C . GLU A 1 122 ? -22.186 3.106 42.742 1.00 75.62 122 GLU A C 1
ATOM 908 O O . GLU A 1 122 ? -21.961 3.210 41.536 1.00 75.62 122 GLU A O 1
ATOM 913 N N . LEU A 1 123 ? -21.858 2.004 43.423 1.00 76.25 123 LEU A N 1
ATOM 914 C CA . LEU A 1 123 ? -21.305 0.796 42.803 1.00 76.25 123 LEU A CA 1
ATOM 915 C C . LEU A 1 123 ? -22.294 0.157 41.825 1.00 76.25 123 LEU A C 1
ATOM 917 O O . LEU A 1 123 ? -21.902 -0.190 40.712 1.00 76.25 123 LEU A O 1
ATOM 921 N N . ALA A 1 124 ? -23.572 0.053 42.200 1.00 77.06 124 ALA A N 1
ATOM 922 C CA . ALA A 1 124 ? -24.615 -0.466 41.317 1.00 77.06 124 ALA A CA 1
ATOM 923 C C . ALA A 1 124 ? -24.787 0.405 40.060 1.00 77.06 124 ALA A C 1
ATOM 925 O O . ALA A 1 124 ? -24.849 -0.124 38.951 1.00 77.06 124 ALA A O 1
ATOM 926 N N . LYS A 1 125 ? -24.770 1.738 40.209 1.00 78.81 125 LYS A N 1
ATOM 927 C CA . LYS A 1 125 ? -24.809 2.678 39.074 1.00 78.81 125 LYS A CA 1
ATOM 928 C C . LYS A 1 125 ? -23.593 2.534 38.161 1.00 78.81 125 LYS A C 1
ATOM 930 O O . LYS A 1 125 ? -23.756 2.459 36.948 1.00 78.81 125 LYS A O 1
ATOM 935 N N . ARG A 1 126 ? -22.381 2.448 38.719 1.00 78.69 126 ARG A N 1
ATOM 936 C CA . ARG A 1 126 ? -21.151 2.252 37.928 1.00 78.69 126 ARG A CA 1
ATOM 937 C C . ARG A 1 126 ? -21.146 0.913 37.195 1.00 78.69 126 ARG A C 1
ATOM 939 O O . ARG A 1 126 ? -20.709 0.857 36.052 1.00 78.69 126 ARG A O 1
ATOM 946 N N . LYS A 1 127 ? -21.667 -0.144 37.824 1.00 84.44 127 LYS A N 1
ATOM 947 C CA . LYS A 1 127 ? -21.804 -1.459 37.193 1.00 84.44 127 LYS A CA 1
ATOM 948 C C . LYS A 1 127 ? -22.794 -1.425 36.026 1.00 84.44 127 LYS A C 1
ATOM 950 O O . LYS A 1 127 ? -22.461 -1.919 34.957 1.00 84.44 127 LYS A O 1
ATOM 955 N N . ALA A 1 128 ? -23.949 -0.779 36.199 1.00 81.25 128 ALA A N 1
ATOM 956 C CA . ALA A 1 128 ? -24.931 -0.621 35.127 1.00 81.25 128 ALA A CA 1
ATOM 957 C C . ALA A 1 128 ? -24.359 0.159 33.930 1.00 81.25 128 ALA A C 1
ATOM 959 O O . ALA A 1 128 ? -24.537 -0.258 32.790 1.00 81.25 128 ALA A O 1
ATOM 960 N N . ILE A 1 129 ? -23.608 1.239 34.181 1.00 80.44 129 ILE A N 1
ATOM 961 C CA . ILE A 1 129 ? -22.937 2.007 33.119 1.00 80.44 129 ILE A CA 1
ATOM 962 C C . ILE A 1 129 ? -21.921 1.127 32.376 1.00 80.44 129 ILE A C 1
ATOM 964 O O . ILE A 1 129 ? -21.970 1.037 31.151 1.00 80.44 129 ILE A O 1
ATOM 968 N N . ALA A 1 130 ? -21.060 0.410 33.102 1.00 84.06 130 ALA A N 1
ATOM 969 C CA . ALA A 1 130 ? -20.076 -0.483 32.492 1.00 84.06 130 ALA A CA 1
ATOM 970 C C . ALA A 1 130 ? -20.734 -1.591 31.646 1.00 84.06 130 ALA A C 1
ATOM 972 O O . ALA A 1 130 ? -20.263 -1.904 30.553 1.00 84.06 130 ALA A O 1
ATOM 973 N N . GLU A 1 131 ? -21.845 -2.166 32.111 1.00 87.69 131 GLU A N 1
ATOM 974 C CA . GLU A 1 131 ? -22.609 -3.166 31.356 1.00 87.69 131 GLU A CA 1
ATOM 975 C C . GLU A 1 131 ? -23.190 -2.572 30.065 1.00 87.69 131 GLU A C 1
ATOM 977 O O . GLU A 1 131 ? -23.072 -3.189 29.003 1.00 87.69 131 GLU A O 1
ATOM 982 N N . THR A 1 132 ? -23.735 -1.351 30.118 1.00 88.25 132 THR A N 1
ATOM 983 C CA . THR A 1 132 ? -24.248 -0.664 28.923 1.00 88.25 132 THR A CA 1
ATOM 984 C C . THR A 1 132 ? -23.146 -0.312 27.926 1.00 88.25 132 THR A C 1
ATOM 986 O O . THR A 1 132 ? -23.306 -0.567 26.735 1.00 88.25 132 THR A O 1
ATOM 989 N N . GLU A 1 133 ? -21.994 0.173 28.392 1.00 88.19 133 GLU A N 1
ATOM 990 C CA . GLU A 1 133 ? -20.845 0.482 27.533 1.00 88.19 133 GLU A CA 1
ATOM 991 C C . GLU A 1 133 ? -20.304 -0.778 26.850 1.00 88.19 133 GLU A C 1
ATOM 993 O O . GLU A 1 133 ? -19.996 -0.768 25.657 1.00 88.19 133 GLU A O 1
ATOM 998 N N . THR A 1 134 ? -20.249 -1.893 27.582 1.00 90.69 134 THR A N 1
ATOM 999 C CA . THR A 1 134 ? -19.796 -3.175 27.033 1.00 90.69 134 THR A CA 1
ATOM 1000 C C . THR A 1 134 ? -20.787 -3.705 25.992 1.00 90.69 134 THR A C 1
ATOM 1002 O O . THR A 1 134 ? -20.381 -4.178 24.929 1.00 90.69 134 THR A O 1
ATOM 1005 N N . ALA A 1 135 ? -22.094 -3.595 26.255 1.00 88.94 135 ALA A N 1
ATOM 1006 C CA . ALA A 1 135 ? -23.134 -3.987 25.308 1.00 88.94 135 ALA A CA 1
ATOM 1007 C C . ALA A 1 135 ? -23.098 -3.129 24.033 1.00 88.94 135 ALA A C 1
ATOM 1009 O O . ALA A 1 135 ? -23.168 -3.666 22.925 1.00 88.94 135 ALA A O 1
ATOM 1010 N N . GLU A 1 136 ? -22.919 -1.814 24.169 1.00 90.50 136 GLU A N 1
ATOM 1011 C CA . GLU A 1 136 ? -22.754 -0.914 23.029 1.00 90.50 136 GLU A CA 1
ATOM 1012 C C . GLU A 1 136 ? -21.494 -1.222 22.223 1.00 90.50 136 GLU A C 1
ATOM 1014 O O . GLU A 1 136 ? -21.546 -1.262 20.991 1.00 90.50 136 GLU A O 1
ATOM 1019 N N . PHE A 1 137 ? -20.367 -1.468 22.891 1.00 88.38 137 PHE A N 1
ATOM 1020 C CA . PHE A 1 137 ? -19.118 -1.829 22.230 1.00 88.38 137 PHE A CA 1
ATOM 1021 C C . PHE A 1 137 ? -19.261 -3.132 21.433 1.00 88.38 137 PHE A C 1
ATOM 1023 O O . PHE A 1 137 ? -18.853 -3.201 20.269 1.00 88.38 137 PHE A O 1
ATOM 1030 N N . ASN A 1 138 ? -19.909 -4.143 22.015 1.00 90.25 138 ASN A N 1
ATOM 1031 C CA . ASN A 1 138 ? -20.185 -5.411 21.342 1.00 90.25 138 ASN A CA 1
ATOM 1032 C C . ASN A 1 138 ? -21.128 -5.226 20.146 1.00 90.25 138 ASN A C 1
ATOM 1034 O O . ASN A 1 138 ? -20.870 -5.774 19.075 1.00 90.25 138 ASN A O 1
ATOM 1038 N N . ALA A 1 139 ? -22.174 -4.406 20.284 1.00 89.06 139 ALA A N 1
ATOM 1039 C CA . ALA A 1 139 ? -23.098 -4.106 19.193 1.00 89.06 139 ALA A CA 1
ATOM 1040 C C . ALA A 1 139 ? -22.413 -3.356 18.038 1.00 89.06 139 ALA A C 1
ATOM 1042 O O . ALA A 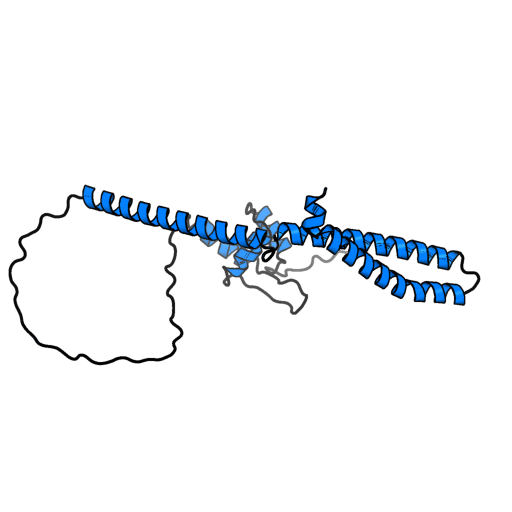1 139 ? -22.643 -3.678 16.871 1.00 89.06 139 ALA A O 1
ATOM 1043 N N . ARG A 1 140 ? -21.540 -2.385 18.338 1.00 87.94 140 ARG A N 1
ATOM 1044 C CA . ARG A 1 140 ? -20.741 -1.680 17.319 1.00 87.94 140 ARG A CA 1
ATOM 1045 C C . ARG A 1 140 ? -19.773 -2.634 16.624 1.00 87.94 140 ARG A C 1
ATOM 1047 O O . ARG A 1 140 ? -19.725 -2.650 15.399 1.00 87.94 140 ARG A O 1
ATOM 1054 N N . SER A 1 141 ? -19.078 -3.473 17.387 1.00 85.56 141 SER A N 1
ATOM 1055 C CA . SER A 1 141 ? -18.145 -4.468 16.847 1.00 85.56 141 SER A CA 1
ATOM 1056 C C . SER A 1 141 ? -18.850 -5.485 15.943 1.00 85.56 141 SER A C 1
ATOM 1058 O O . SER A 1 141 ? -18.346 -5.816 14.874 1.00 85.56 141 SER A O 1
ATOM 1060 N N . ALA A 1 142 ? -20.049 -5.938 16.324 1.00 86.25 142 ALA A N 1
ATOM 1061 C CA . ALA A 1 142 ? -20.859 -6.838 15.507 1.00 86.25 142 ALA A CA 1
ATOM 1062 C C . ALA A 1 142 ? -21.313 -6.185 14.191 1.00 86.25 142 ALA A C 1
ATOM 1064 O O . ALA A 1 142 ? -21.272 -6.834 13.149 1.00 86.25 142 ALA A O 1
ATOM 1065 N N . ARG A 1 143 ? -21.690 -4.896 14.208 1.00 85.75 143 ARG A N 1
ATOM 1066 C CA . ARG A 1 143 ? -22.034 -4.153 12.981 1.00 85.75 143 ARG A CA 1
ATOM 1067 C C . ARG A 1 143 ? -20.840 -3.989 12.046 1.00 85.75 143 ARG A C 1
ATOM 1069 O O . ARG A 1 143 ? -21.015 -4.156 10.847 1.00 85.75 143 ARG A O 1
ATOM 1076 N N . ILE A 1 144 ? -19.654 -3.688 12.580 1.00 83.38 144 ILE A N 1
ATOM 1077 C CA . ILE A 1 144 ? -18.428 -3.565 11.777 1.00 83.38 144 ILE A CA 1
ATOM 1078 C C . ILE A 1 144 ? -18.113 -4.903 11.103 1.00 83.38 144 ILE A C 1
ATOM 1080 O O . ILE A 1 144 ? -17.985 -4.943 9.885 1.00 83.38 144 ILE A O 1
ATOM 1084 N N . ARG A 1 145 ? -18.128 -6.012 11.856 1.00 82.31 145 ARG A N 1
ATOM 1085 C CA . ARG A 1 145 ? -17.919 -7.355 11.285 1.00 82.31 145 ARG A CA 1
ATOM 1086 C C . ARG A 1 145 ? -18.967 -7.731 10.240 1.00 82.31 145 ARG A C 1
ATOM 1088 O O . ARG A 1 145 ? -18.634 -8.342 9.234 1.00 82.31 145 ARG A O 1
ATOM 1095 N N . ALA A 1 146 ? -20.233 -7.370 10.457 1.00 80.81 146 ALA A N 1
ATOM 1096 C CA . ALA A 1 146 ? -21.279 -7.594 9.462 1.00 80.81 146 ALA A CA 1
ATOM 1097 C C . ALA A 1 146 ? -21.013 -6.791 8.174 1.00 80.81 146 ALA A C 1
ATOM 1099 O O . ALA A 1 146 ? -21.149 -7.326 7.081 1.00 80.81 146 ALA A O 1
ATOM 1100 N N . GLN A 1 147 ? -20.566 -5.538 8.292 1.00 82.19 147 GLN A N 1
ATOM 1101 C CA . GLN A 1 147 ? -20.205 -4.693 7.149 1.00 82.19 147 GLN A CA 1
ATOM 1102 C C . GLN A 1 147 ? -18.934 -5.159 6.418 1.00 82.19 147 GLN A C 1
ATOM 1104 O O . GLN A 1 147 ? -18.843 -4.980 5.203 1.00 82.19 147 GLN A O 1
ATOM 1109 N N . GLU A 1 148 ? -17.976 -5.761 7.125 1.00 79.94 148 GLU A N 1
ATOM 1110 C CA . GLU A 1 148 ? -16.806 -6.431 6.537 1.00 79.94 148 GLU A CA 1
ATOM 1111 C C . GLU A 1 148 ? -17.223 -7.680 5.748 1.00 79.94 148 GLU A C 1
ATOM 1113 O O . GLU A 1 148 ? -16.813 -7.847 4.603 1.00 79.94 148 GLU A O 1
ATOM 1118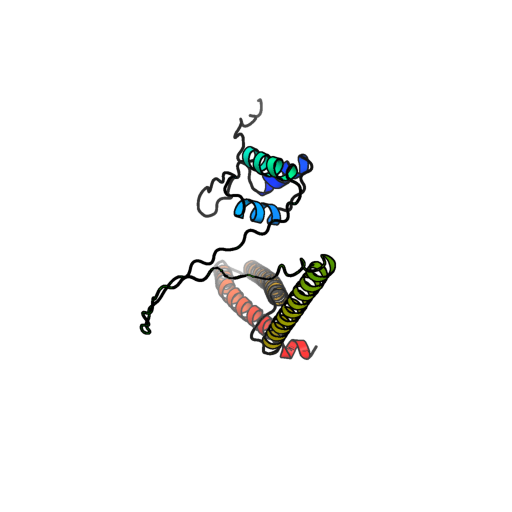 N N . LEU A 1 149 ? -18.104 -8.520 6.311 1.00 76.88 149 LEU A N 1
ATOM 1119 C CA . LEU A 1 149 ? -18.634 -9.710 5.629 1.00 76.88 149 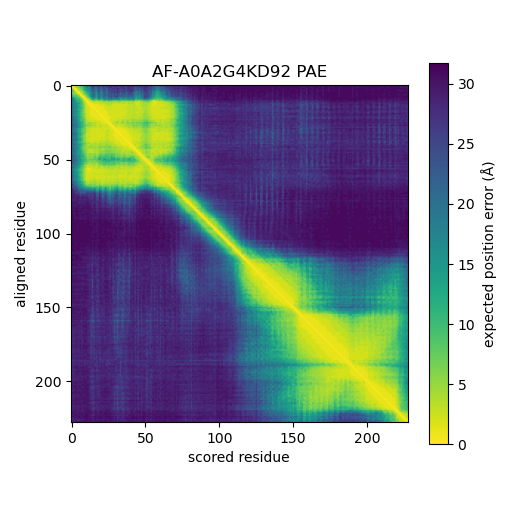LEU A CA 1
ATOM 1120 C C . LEU A 1 149 ? -19.490 -9.362 4.403 1.00 76.88 149 LEU A C 1
ATOM 1122 O O . LEU A 1 149 ? -19.453 -10.072 3.404 1.00 76.88 149 LEU A O 1
ATOM 1126 N N . GLU A 1 150 ? -20.237 -8.259 4.460 1.00 79.12 150 GLU A N 1
ATOM 1127 C CA . GLU A 1 150 ? -20.970 -7.712 3.311 1.00 79.12 150 GLU A CA 1
ATOM 1128 C C . GLU A 1 150 ? -20.050 -7.057 2.261 1.00 79.12 150 GLU A C 1
ATOM 1130 O O . GLU A 1 150 ? -20.539 -6.589 1.232 1.00 79.12 150 GLU A O 1
ATOM 1135 N N . GLY A 1 151 ? -18.737 -6.974 2.512 1.00 72.12 151 GLY A N 1
ATOM 1136 C CA . GLY A 1 151 ? -17.763 -6.363 1.605 1.00 72.12 151 GLY A CA 1
ATOM 1137 C C . GLY A 1 151 ? -17.883 -4.840 1.484 1.00 72.12 151 GLY A C 1
ATOM 1138 O O . GLY A 1 151 ? -17.313 -4.247 0.571 1.00 72.12 151 GLY A O 1
ATOM 1139 N N . ARG A 1 152 ? -18.626 -4.179 2.385 1.00 75.38 152 ARG A N 1
ATOM 1140 C CA . ARG A 1 152 ? -18.756 -2.709 2.407 1.00 75.38 152 ARG A CA 1
ATOM 1141 C C . ARG A 1 152 ? -17.568 -2.028 3.073 1.00 75.38 152 ARG A C 1
ATOM 1143 O O . ARG A 1 152 ? -17.272 -0.877 2.756 1.00 75.38 152 ARG A O 1
ATOM 1150 N N . LEU A 1 153 ? -16.923 -2.713 4.014 1.00 75.06 153 LEU A N 1
ATOM 1151 C CA . LEU A 1 153 ? -15.703 -2.262 4.673 1.00 75.06 153 LEU A CA 1
ATOM 1152 C C . LEU A 1 153 ? -14.543 -3.156 4.246 1.00 75.06 153 LEU A C 1
ATOM 1154 O O . LEU A 1 153 ? -14.611 -4.373 4.378 1.00 75.06 153 LEU A O 1
ATOM 1158 N N . ILE A 1 154 ? -13.479 -2.530 3.747 1.00 75.56 154 ILE A N 1
ATOM 1159 C CA . ILE A 1 154 ? -12.206 -3.200 3.490 1.00 75.56 154 ILE A CA 1
ATOM 1160 C C . ILE A 1 154 ? -11.330 -2.979 4.718 1.00 75.56 154 ILE A C 1
ATOM 1162 O O . ILE A 1 154 ? -11.144 -1.836 5.149 1.00 75.56 154 ILE A O 1
ATOM 1166 N N . ASP A 1 155 ? -10.782 -4.063 5.261 1.00 78.12 155 ASP A N 1
ATOM 1167 C CA . ASP A 1 155 ? -9.810 -3.985 6.345 1.00 78.12 155 ASP A CA 1
ATOM 1168 C C . ASP A 1 155 ? -8.586 -3.182 5.880 1.00 78.12 155 ASP A C 1
ATOM 1170 O O . ASP A 1 155 ? -8.008 -3.415 4.812 1.00 78.12 155 ASP A O 1
ATOM 1174 N N . LYS A 1 156 ? -8.195 -2.204 6.695 1.00 81.62 156 LYS A N 1
ATOM 1175 C CA . LYS A 1 156 ? -7.063 -1.326 6.423 1.00 81.62 156 LYS A CA 1
ATOM 1176 C C . LYS A 1 156 ? -5.770 -2.117 6.238 1.00 81.62 156 LYS A C 1
ATOM 1178 O O . LYS A 1 156 ? -4.974 -1.750 5.373 1.00 81.62 156 LYS A O 1
ATOM 1183 N N . ASP A 1 157 ? -5.560 -3.170 7.021 1.00 77.69 157 ASP A N 1
ATOM 1184 C CA . ASP A 1 157 ? -4.325 -3.952 6.963 1.00 77.69 157 ASP A CA 1
ATOM 1185 C C . ASP A 1 157 ? -4.273 -4.782 5.673 1.00 77.69 157 ASP A C 1
ATOM 1187 O O . ASP A 1 157 ? -3.237 -4.832 5.004 1.00 77.69 157 ASP A O 1
ATOM 1191 N N . VAL A 1 158 ? -5.420 -5.323 5.248 1.00 76.88 158 VAL A N 1
ATOM 1192 C CA . VAL A 1 158 ? -5.576 -6.020 3.961 1.00 76.88 158 VAL A CA 1
ATOM 1193 C C . VAL A 1 158 ? -5.356 -5.059 2.794 1.00 76.88 158 VAL A C 1
ATOM 1195 O O . VAL A 1 158 ? -4.587 -5.364 1.883 1.00 76.88 1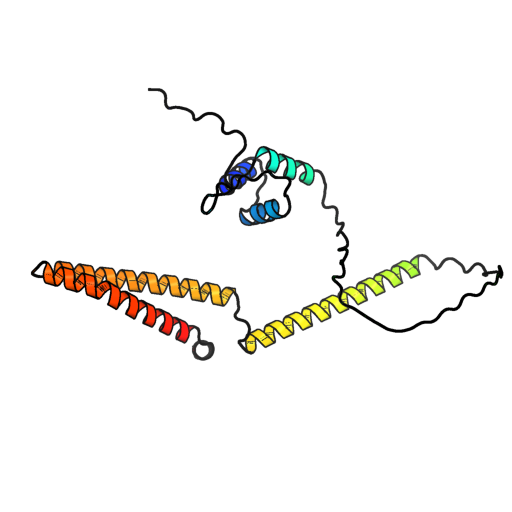58 VAL A O 1
ATOM 1198 N N . ALA A 1 159 ? -5.955 -3.866 2.839 1.00 76.81 159 ALA A N 1
ATOM 1199 C CA . ALA A 1 159 ? -5.737 -2.837 1.826 1.00 76.81 159 ALA A CA 1
ATOM 1200 C C . ALA A 1 159 ? -4.257 -2.434 1.744 1.00 76.81 159 ALA A C 1
ATOM 1202 O O . ALA A 1 159 ? -3.688 -2.348 0.655 1.00 76.81 159 ALA A O 1
ATOM 1203 N N . GLN A 1 160 ? -3.605 -2.214 2.889 1.00 81.94 160 GLN A N 1
ATOM 1204 C CA . GLN A 1 160 ? -2.196 -1.837 2.942 1.00 81.94 160 GLN A CA 1
ATOM 1205 C C . GLN A 1 160 ? -1.291 -2.933 2.367 1.00 81.94 160 GLN A C 1
ATOM 1207 O O . GLN A 1 160 ? -0.389 -2.623 1.585 1.00 81.94 160 GLN A O 1
ATOM 1212 N N . LEU A 1 161 ? -1.539 -4.199 2.709 1.00 80.50 161 LEU A N 1
ATOM 1213 C CA . LEU A 1 161 ? -0.796 -5.337 2.172 1.00 80.50 161 LEU A CA 1
ATOM 1214 C C . LEU A 1 161 ? -1.002 -5.481 0.657 1.00 80.50 161 LEU A C 1
ATOM 1216 O O . LEU A 1 161 ? -0.028 -5.665 -0.075 1.00 80.50 161 LEU A O 1
ATOM 1220 N N . ALA A 1 162 ? -2.233 -5.303 0.168 1.00 77.44 162 ALA A N 1
ATOM 1221 C CA . ALA A 1 162 ? -2.536 -5.313 -1.261 1.00 77.44 162 ALA A CA 1
ATOM 1222 C C . ALA A 1 162 ? -1.785 -4.199 -2.014 1.00 77.44 162 ALA A C 1
ATOM 1224 O O . ALA A 1 162 ? -1.162 -4.462 -3.043 1.00 77.44 162 ALA A O 1
ATOM 1225 N N . PHE A 1 163 ? -1.751 -2.971 -1.482 1.00 80.44 163 PHE A N 1
ATOM 1226 C CA . PHE A 1 163 ? -0.988 -1.872 -2.087 1.00 80.44 163 PHE A CA 1
ATOM 1227 C C . PHE A 1 163 ? 0.524 -2.120 -2.083 1.00 80.44 163 PHE A C 1
ATOM 1229 O O . PHE A 1 163 ? 1.205 -1.787 -3.054 1.00 80.44 163 PHE A O 1
ATOM 1236 N N . GLN A 1 164 ? 1.064 -2.716 -1.017 1.00 85.62 164 GLN A N 1
ATOM 1237 C CA . GLN A 1 164 ? 2.480 -3.083 -0.961 1.00 85.62 164 GLN A CA 1
ATOM 1238 C C . GLN A 1 164 ? 2.820 -4.155 -2.002 1.00 85.62 164 GLN A C 1
ATOM 1240 O O . GLN A 1 164 ? 3.785 -3.991 -2.751 1.00 85.62 164 GLN A O 1
ATOM 1245 N N . ALA A 1 165 ? 2.007 -5.210 -2.101 1.00 78.88 165 ALA A N 1
ATOM 1246 C CA . ALA A 1 165 ? 2.169 -6.258 -3.105 1.00 78.88 165 ALA A CA 1
ATOM 1247 C C . ALA A 1 165 ? 2.082 -5.693 -4.534 1.00 78.88 165 ALA A C 1
ATOM 1249 O O . ALA A 1 165 ? 2.931 -6.007 -5.372 1.00 78.88 165 ALA A O 1
ATOM 1250 N N . ALA A 1 166 ? 1.133 -4.785 -4.787 1.00 78.12 166 ALA A N 1
ATOM 1251 C CA . ALA A 1 166 ? 0.995 -4.085 -6.063 1.00 78.12 166 ALA A CA 1
ATOM 1252 C C . ALA A 1 166 ? 2.237 -3.269 -6.416 1.00 78.12 166 ALA A C 1
ATOM 1254 O O . ALA A 1 166 ? 2.735 -3.347 -7.540 1.00 78.12 166 ALA A O 1
ATOM 1255 N N . GLY A 1 167 ? 2.775 -2.526 -5.446 1.00 82.62 167 GLY A N 1
ATOM 1256 C CA . GLY A 1 167 ? 4.000 -1.755 -5.627 1.00 82.62 167 GLY A CA 1
ATOM 1257 C C . GLY A 1 167 ? 5.192 -2.638 -6.003 1.00 82.62 167 GLY A C 1
ATOM 1258 O O . GLY A 1 167 ? 5.928 -2.318 -6.935 1.00 82.62 167 GLY A O 1
ATOM 1259 N N . VAL A 1 168 ? 5.363 -3.780 -5.330 1.00 86.31 168 VAL A N 1
ATOM 1260 C CA . VAL A 1 168 ? 6.454 -4.726 -5.623 1.00 86.31 168 VAL A CA 1
ATOM 1261 C C . VAL A 1 168 ? 6.293 -5.359 -7.007 1.00 86.31 168 VAL A C 1
ATOM 1263 O O . VAL A 1 168 ? 7.256 -5.391 -7.779 1.00 86.31 168 VAL A O 1
ATOM 1266 N N . ALA A 1 169 ? 5.090 -5.833 -7.344 1.00 79.06 169 ALA A N 1
ATOM 1267 C CA . ALA A 1 169 ? 4.801 -6.426 -8.649 1.00 79.06 169 ALA A CA 1
ATOM 1268 C C . ALA A 1 169 ? 5.060 -5.428 -9.788 1.00 79.06 169 ALA A C 1
ATOM 1270 O O . ALA A 1 169 ? 5.696 -5.770 -10.787 1.00 79.06 169 ALA A O 1
ATOM 1271 N N . LEU A 1 170 ? 4.655 -4.170 -9.597 1.00 81.38 170 LEU A N 1
ATOM 1272 C CA . LEU A 1 170 ? 4.903 -3.096 -10.548 1.00 81.38 170 LEU A CA 1
ATOM 1273 C C . LEU A 1 170 ? 6.394 -2.833 -10.754 1.00 81.38 170 LEU A C 1
ATOM 1275 O O . LEU A 1 170 ? 6.868 -2.807 -11.889 1.00 81.38 170 LEU A O 1
ATOM 1279 N N . MET A 1 171 ? 7.143 -2.647 -9.667 1.00 87.06 171 MET A N 1
ATOM 1280 C CA . MET A 1 171 ? 8.578 -2.373 -9.758 1.00 87.06 171 MET A CA 1
ATOM 1281 C C . MET A 1 171 ? 9.313 -3.501 -10.486 1.00 87.06 171 MET A C 1
ATOM 1283 O O . MET A 1 171 ? 10.199 -3.237 -11.299 1.00 87.06 171 MET A O 1
ATOM 1287 N N . ARG A 1 172 ? 8.899 -4.753 -10.260 1.00 86.12 172 ARG A N 1
ATOM 1288 C CA . ARG A 1 172 ? 9.435 -5.915 -10.973 1.00 86.12 172 ARG A CA 1
ATOM 1289 C C . ARG A 1 172 ? 9.097 -5.882 -12.466 1.00 86.12 172 ARG A C 1
ATOM 1291 O O . ARG A 1 172 ? 10.000 -6.024 -13.283 1.00 86.12 172 ARG A O 1
ATOM 1298 N N . ALA A 1 173 ? 7.841 -5.625 -12.828 1.00 81.62 173 ALA A N 1
ATOM 1299 C CA . ALA A 1 173 ? 7.419 -5.536 -14.228 1.00 81.62 173 ALA A CA 1
ATOM 1300 C C . ALA A 1 173 ? 8.119 -4.391 -14.987 1.00 81.62 173 ALA A C 1
ATOM 1302 O O . ALA A 1 173 ? 8.500 -4.551 -16.150 1.00 81.62 173 ALA A O 1
ATOM 1303 N N . MET A 1 174 ? 8.322 -3.240 -14.335 1.00 84.94 174 MET A N 1
ATOM 1304 C CA . MET A 1 174 ? 9.079 -2.119 -14.902 1.00 84.94 174 MET A CA 1
ATOM 1305 C C . MET A 1 174 ? 10.545 -2.484 -15.129 1.00 84.94 174 MET A C 1
ATOM 1307 O O . MET A 1 174 ? 11.083 -2.204 -16.199 1.00 84.94 174 MET A O 1
ATOM 1311 N N . GLU A 1 175 ? 11.183 -3.130 -14.154 1.00 90.25 175 GLU A N 1
ATOM 1312 C CA . GLU A 1 175 ? 12.577 -3.560 -14.265 1.00 90.25 175 GLU A CA 1
ATOM 1313 C C . GLU A 1 175 ? 12.765 -4.615 -15.367 1.00 90.25 175 GLU A C 1
ATOM 1315 O O . GLU A 1 175 ? 13.706 -4.515 -16.157 1.00 90.25 175 GLU A O 1
ATOM 1320 N N . ASP A 1 176 ? 11.844 -5.573 -15.492 1.00 87.25 176 ASP A N 1
ATOM 1321 C CA . ASP A 1 176 ? 11.876 -6.586 -16.552 1.00 87.25 176 ASP A CA 1
ATOM 1322 C C . ASP A 1 176 ? 11.709 -5.953 -17.945 1.00 87.25 176 ASP A C 1
ATOM 1324 O O . ASP A 1 176 ? 12.467 -6.263 -18.869 1.00 87.25 176 ASP A O 1
ATOM 1328 N N . ASN A 1 177 ? 10.778 -5.006 -18.104 1.00 86.00 177 ASN A N 1
ATOM 1329 C CA . ASN A 1 177 ? 10.604 -4.275 -19.364 1.00 86.00 177 ASN A CA 1
ATOM 1330 C C . ASN A 1 177 ? 11.795 -3.369 -19.691 1.00 86.00 177 ASN A C 1
ATOM 1332 O O . ASN A 1 177 ? 12.185 -3.261 -20.857 1.00 86.00 177 ASN A O 1
ATOM 1336 N N . ARG A 1 178 ? 12.404 -2.743 -18.678 1.00 90.00 178 ARG A N 1
ATOM 1337 C CA . ARG A 1 178 ? 13.621 -1.941 -18.843 1.00 90.00 178 ARG A CA 1
ATOM 1338 C C . ARG A 1 178 ? 14.758 -2.803 -19.382 1.00 90.00 178 ARG A C 1
ATOM 1340 O O . ARG A 1 178 ? 15.424 -2.394 -20.327 1.00 90.00 178 ARG A O 1
ATOM 1347 N N . ARG A 1 179 ? 14.962 -3.997 -18.816 1.00 92.75 179 ARG A N 1
ATOM 1348 C CA . ARG A 1 179 ? 15.989 -4.947 -19.277 1.00 92.75 179 ARG A CA 1
ATOM 1349 C C . ARG A 1 179 ? 15.758 -5.368 -20.724 1.00 92.75 179 ARG A C 1
ATOM 1351 O O . ARG A 1 179 ? 16.667 -5.212 -21.528 1.00 92.75 179 ARG A O 1
ATOM 1358 N N . ARG A 1 180 ? 14.533 -5.782 -21.067 1.00 90.12 180 ARG A N 1
ATOM 1359 C CA . ARG A 1 180 ? 14.168 -6.148 -22.449 1.00 90.12 180 ARG A CA 1
ATOM 1360 C C . ARG A 1 180 ? 14.437 -5.017 -23.435 1.00 90.12 180 ARG A C 1
ATOM 1362 O O . ARG A 1 180 ? 15.074 -5.239 -24.451 1.00 90.12 180 ARG A O 1
ATOM 1369 N N . THR A 1 181 ? 14.031 -3.795 -23.096 1.00 90.31 181 THR A N 1
ATOM 1370 C CA . THR A 1 181 ? 14.245 -2.626 -23.966 1.00 90.31 181 THR A CA 1
ATOM 1371 C C . THR A 1 181 ? 15.731 -2.332 -24.158 1.00 90.31 181 THR A C 1
ATOM 1373 O O . THR A 1 181 ? 16.160 -2.012 -25.261 1.00 90.31 181 THR A O 1
ATOM 1376 N N . LEU A 1 182 ? 16.541 -2.448 -23.101 1.00 92.56 182 LEU A N 1
ATOM 1377 C CA . LEU A 1 182 ? 17.991 -2.279 -23.214 1.00 92.56 182 LEU A CA 1
ATOM 1378 C C . LEU A 1 182 ? 18.632 -3.363 -24.082 1.00 92.56 182 LEU A C 1
ATOM 1380 O O . LEU A 1 182 ? 19.562 -3.061 -24.827 1.00 92.56 182 LEU A O 1
ATOM 1384 N N . ASP A 1 183 ? 18.147 -4.599 -24.002 1.00 94.75 183 ASP A N 1
ATOM 1385 C CA . ASP A 1 183 ? 18.620 -5.681 -24.860 1.00 94.75 183 ASP A CA 1
ATOM 1386 C C . ASP A 1 183 ? 18.191 -5.465 -26.322 1.00 94.75 183 ASP A C 1
ATOM 1388 O O . ASP A 1 183 ? 19.026 -5.599 -27.214 1.00 94.75 183 ASP A O 1
ATOM 1392 N N . ASP A 1 184 ? 16.964 -4.997 -26.573 1.00 92.62 184 ASP A N 1
ATOM 1393 C CA . ASP A 1 184 ? 16.500 -4.606 -27.912 1.00 92.62 184 ASP A CA 1
ATOM 1394 C C . ASP A 1 184 ? 17.369 -3.483 -28.505 1.00 92.62 184 ASP A C 1
ATOM 1396 O O . ASP A 1 184 ? 17.768 -3.546 -29.666 1.00 92.62 184 ASP A O 1
ATOM 1400 N N . ILE A 1 185 ? 17.734 -2.478 -27.698 1.00 91.38 185 ILE A N 1
ATOM 1401 C CA . ILE A 1 185 ? 18.630 -1.384 -28.111 1.00 91.38 185 ILE A CA 1
ATOM 1402 C C . ILE A 1 185 ? 20.044 -1.894 -28.402 1.00 91.38 185 ILE A C 1
ATOM 1404 O O . ILE A 1 185 ? 20.688 -1.413 -29.329 1.00 91.38 185 ILE A O 1
ATOM 1408 N N . ARG A 1 186 ? 20.553 -2.859 -27.626 1.00 94.12 186 ARG A N 1
ATOM 1409 C CA . ARG A 1 186 ? 21.886 -3.445 -27.857 1.00 94.12 186 ARG A CA 1
ATOM 1410 C C . ARG A 1 186 ? 21.958 -4.248 -29.151 1.00 94.12 186 ARG A C 1
ATOM 1412 O O . ARG A 1 186 ? 23.023 -4.303 -29.757 1.00 94.12 186 ARG A O 1
ATOM 1419 N N . VAL A 1 187 ? 20.862 -4.904 -29.528 1.00 95.81 187 VAL A N 1
ATOM 1420 C CA . VAL A 1 187 ? 20.780 -5.742 -30.734 1.00 95.81 187 VAL A CA 1
ATOM 1421 C C . VAL A 1 187 ? 20.372 -4.925 -31.970 1.00 95.81 187 VAL A C 1
ATOM 1423 O O . VAL A 1 187 ? 20.560 -5.392 -33.096 1.00 95.81 187 VAL A O 1
ATOM 1426 N N . ALA A 1 188 ? 19.866 -3.702 -31.781 1.00 94.75 188 ALA A N 1
ATOM 1427 C CA . ALA A 1 188 ? 19.512 -2.783 -32.857 1.00 94.75 188 ALA A CA 1
ATOM 1428 C C . ALA A 1 188 ? 20.700 -2.521 -33.795 1.00 94.75 188 ALA A C 1
ATOM 1430 O O . ALA A 1 188 ? 21.823 -2.247 -33.365 1.00 94.75 188 ALA A O 1
ATOM 1431 N N . ARG A 1 189 ? 20.443 -2.598 -35.103 1.00 91.62 189 ARG A N 1
ATOM 1432 C CA . ARG A 1 189 ? 21.470 -2.438 -36.144 1.00 91.62 189 ARG A CA 1
ATOM 1433 C C . ARG A 1 189 ? 21.753 -0.978 -36.466 1.00 91.62 189 ARG A C 1
ATOM 1435 O O . ARG A 1 189 ? 22.836 -0.661 -36.954 1.00 91.62 189 ARG A O 1
ATOM 1442 N N . ASP A 1 190 ? 20.784 -0.102 -36.217 1.00 94.88 190 ASP A N 1
ATOM 1443 C CA . ASP A 1 190 ? 20.886 1.330 -36.457 1.00 94.88 190 ASP A CA 1
ATOM 1444 C C . ASP A 1 190 ? 20.186 2.158 -35.363 1.00 94.88 190 ASP A C 1
ATOM 1446 O O . ASP A 1 190 ? 19.466 1.649 -3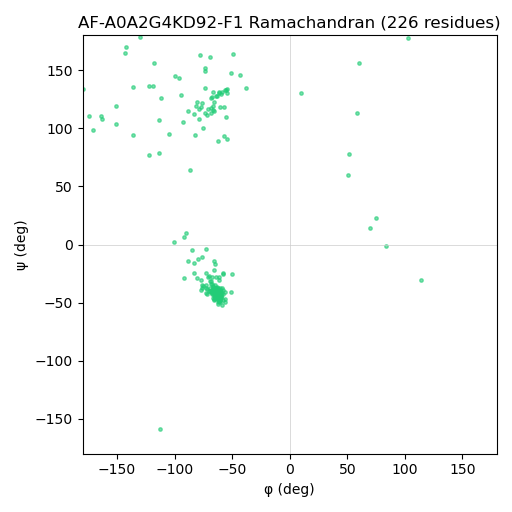4.500 1.00 94.88 190 ASP A O 1
ATOM 1450 N N . GLY A 1 191 ? 20.408 3.476 -35.390 1.00 92.00 191 GLY A N 1
ATOM 1451 C CA . GLY A 1 191 ? 19.812 4.388 -34.409 1.00 92.00 191 GLY A CA 1
ATOM 1452 C C . GLY A 1 191 ? 18.285 4.488 -34.500 1.00 92.00 191 GLY A C 1
ATOM 1453 O O . GLY A 1 191 ? 17.640 4.842 -33.517 1.00 92.00 191 GLY A O 1
ATOM 1454 N N . ARG A 1 192 ? 17.681 4.150 -35.648 1.00 93.56 192 ARG A N 1
ATOM 1455 C CA . ARG A 1 192 ? 16.224 4.226 -35.833 1.00 93.56 192 ARG A CA 1
ATOM 1456 C C . ARG A 1 192 ? 15.520 3.058 -35.153 1.00 93.56 192 ARG A C 1
ATOM 1458 O O . ARG A 1 192 ? 14.467 3.259 -34.550 1.00 93.56 192 ARG A O 1
ATOM 1465 N N . GLU A 1 193 ? 16.099 1.864 -35.219 1.00 91.00 193 GLU A N 1
ATOM 1466 C CA . GLU A 1 193 ? 15.627 0.686 -34.490 1.00 91.00 193 GLU A CA 1
ATOM 1467 C C . GLU A 1 193 ? 15.717 0.903 -32.971 1.00 91.00 193 GLU A C 1
ATOM 1469 O O . GLU A 1 193 ? 14.755 0.612 -32.254 1.00 91.00 193 GLU A O 1
ATOM 1474 N N . ALA A 1 194 ? 16.807 1.507 -32.484 1.00 88.50 194 ALA A N 1
ATOM 1475 C CA . ALA A 1 194 ? 16.955 1.872 -31.073 1.00 88.50 194 ALA A CA 1
ATOM 1476 C C . ALA A 1 194 ? 15.893 2.895 -30.616 1.00 88.50 194 ALA A C 1
ATOM 1478 O O . ALA A 1 194 ? 15.250 2.710 -29.577 1.00 88.50 194 ALA A O 1
ATOM 1479 N N . ASP A 1 195 ? 15.637 3.934 -31.418 1.00 90.12 195 ASP A N 1
ATOM 1480 C CA . ASP A 1 195 ? 14.572 4.911 -31.152 1.00 90.12 195 ASP A CA 1
ATOM 1481 C C . ASP A 1 195 ? 13.180 4.262 -31.153 1.00 90.12 195 ASP A C 1
ATOM 1483 O O . ASP A 1 195 ? 12.311 4.613 -30.346 1.00 90.12 195 ASP A O 1
ATOM 1487 N N . GLN A 1 196 ? 12.942 3.295 -32.042 1.00 92.44 196 GLN A N 1
ATOM 1488 C CA . GLN A 1 196 ? 11.679 2.566 -32.091 1.00 92.44 196 GLN A CA 1
ATOM 1489 C C . GLN A 1 196 ? 11.484 1.679 -30.852 1.00 92.44 196 GLN A C 1
ATOM 1491 O O . GLN A 1 196 ? 10.369 1.624 -30.326 1.00 92.44 196 GLN A O 1
ATOM 1496 N N . ALA A 1 197 ? 12.540 1.028 -30.356 1.00 90.06 197 ALA A N 1
ATOM 1497 C CA . ALA A 1 197 ? 12.508 0.264 -29.107 1.00 90.06 197 ALA A CA 1
ATOM 1498 C C . ALA A 1 197 ? 12.178 1.168 -27.903 1.00 90.06 197 ALA A C 1
ATOM 1500 O O . ALA A 1 197 ? 11.277 0.859 -27.120 1.00 90.06 197 ALA A O 1
ATOM 1501 N N . MET A 1 198 ? 12.801 2.349 -27.819 1.00 87.81 198 MET A N 1
ATOM 1502 C CA . MET A 1 198 ? 12.509 3.343 -26.777 1.00 87.81 198 MET A CA 1
ATOM 1503 C C . MET A 1 198 ? 11.061 3.850 -26.817 1.00 87.81 198 MET A C 1
ATOM 1505 O O . MET A 1 198 ? 10.430 4.007 -25.774 1.00 87.81 198 MET A O 1
ATOM 1509 N N . ARG A 1 199 ? 10.485 4.068 -28.007 1.00 89.69 199 ARG A N 1
ATOM 1510 C CA . ARG A 1 199 ? 9.071 4.475 -28.135 1.00 89.69 199 ARG A CA 1
ATOM 1511 C C . ARG A 1 199 ? 8.095 3.368 -27.728 1.00 89.69 199 ARG A C 1
ATOM 1513 O O . ARG A 1 199 ? 7.032 3.658 -27.180 1.00 89.69 199 ARG A O 1
ATOM 1520 N N . LYS A 1 200 ? 8.448 2.103 -27.975 1.00 89.88 200 LYS A N 1
ATOM 1521 C CA . LYS A 1 200 ? 7.651 0.941 -27.549 1.00 89.88 200 LYS A CA 1
ATOM 1522 C C . LYS A 1 200 ? 7.694 0.724 -26.038 1.00 89.88 200 LYS A C 1
ATOM 1524 O O . LYS A 1 200 ? 6.725 0.209 -25.483 1.00 89.88 200 LYS A O 1
ATOM 1529 N N . TYR A 1 201 ? 8.770 1.127 -25.363 1.00 85.88 201 TYR A N 1
ATOM 1530 C CA . TYR A 1 201 ? 8.901 0.977 -23.914 1.00 85.88 201 TYR A CA 1
ATOM 1531 C C . TYR A 1 201 ? 7.744 1.632 -23.156 1.00 85.88 201 TYR A C 1
ATOM 1533 O O . TYR A 1 201 ? 7.108 0.977 -22.337 1.00 85.88 201 TYR A O 1
ATOM 1541 N N . GLU A 1 202 ? 7.401 2.885 -23.468 1.00 81.62 202 GLU A N 1
ATOM 1542 C CA . GLU A 1 202 ? 6.340 3.596 -22.743 1.00 81.62 202 GLU A CA 1
ATOM 1543 C C . GLU A 1 202 ? 4.972 2.912 -22.895 1.00 81.62 202 GLU A C 1
ATOM 1545 O O . GLU A 1 202 ? 4.244 2.724 -21.919 1.00 81.62 202 GLU A O 1
ATOM 1550 N N . THR A 1 203 ? 4.636 2.479 -24.111 1.00 87.50 203 THR A N 1
ATOM 1551 C CA . THR A 1 203 ? 3.384 1.759 -24.389 1.00 87.50 203 THR A CA 1
ATOM 1552 C C . THR A 1 203 ? 3.358 0.388 -23.714 1.00 87.50 203 THR A C 1
ATOM 1554 O O . THR A 1 203 ? 2.342 0.010 -23.130 1.00 87.50 203 THR A O 1
ATOM 1557 N N . THR A 1 204 ? 4.484 -0.326 -23.717 1.00 85.81 204 THR A N 1
ATOM 1558 C CA . THR A 1 204 ? 4.609 -1.657 -23.103 1.00 85.81 204 THR A CA 1
ATOM 1559 C C . THR A 1 204 ? 4.551 -1.586 -21.578 1.00 85.81 204 THR A C 1
ATOM 1561 O O . THR A 1 204 ? 3.887 -2.407 -20.949 1.00 85.81 204 THR A O 1
ATOM 1564 N N . VAL A 1 205 ? 5.176 -0.575 -20.967 1.00 82.69 205 VAL A N 1
ATOM 1565 C CA . VAL A 1 205 ? 5.115 -0.344 -19.517 1.00 82.69 205 VAL A CA 1
ATOM 1566 C C . VAL A 1 205 ? 3.694 -0.010 -19.077 1.00 82.69 205 VAL A C 1
ATOM 1568 O O . VAL A 1 205 ? 3.227 -0.571 -18.090 1.00 82.69 205 VAL A O 1
ATOM 1571 N N . ARG A 1 206 ? 2.972 0.840 -19.819 1.00 82.25 206 ARG A N 1
ATOM 1572 C CA . ARG A 1 206 ? 1.563 1.146 -19.517 1.00 82.25 206 ARG A CA 1
ATOM 1573 C C . ARG A 1 206 ? 0.668 -0.091 -19.623 1.00 82.25 206 ARG A C 1
ATOM 1575 O O . ARG A 1 206 ? -0.172 -0.303 -18.754 1.00 82.25 206 ARG A O 1
ATOM 1582 N N . ALA A 1 207 ? 0.859 -0.920 -20.649 1.00 85.44 207 ALA A N 1
ATOM 1583 C CA . ALA A 1 207 ? 0.109 -2.166 -20.805 1.00 85.44 207 ALA A CA 1
ATOM 1584 C C . ALA A 1 207 ? 0.420 -3.171 -19.680 1.00 85.44 207 ALA A C 1
ATOM 1586 O O . ALA A 1 207 ? -0.495 -3.749 -19.097 1.00 85.44 207 ALA A O 1
ATOM 1587 N N . ALA A 1 208 ? 1.697 -3.326 -19.318 1.00 79.94 208 ALA A N 1
ATOM 1588 C CA . ALA A 1 208 ? 2.117 -4.179 -18.208 1.00 79.94 208 ALA A CA 1
ATOM 1589 C C . ALA A 1 208 ? 1.582 -3.679 -16.856 1.00 79.94 208 ALA A C 1
ATOM 1591 O O . ALA A 1 208 ? 1.171 -4.486 -16.028 1.00 79.94 208 ALA A O 1
ATOM 1592 N N . PHE A 1 209 ? 1.527 -2.359 -16.651 1.00 77.69 209 PHE A N 1
ATOM 1593 C CA . PHE A 1 209 ? 0.912 -1.742 -15.475 1.00 77.69 209 PHE A CA 1
ATOM 1594 C C . PHE A 1 209 ? -0.579 -2.080 -15.376 1.00 77.69 209 PHE A C 1
ATOM 1596 O O . PHE A 1 209 ? -1.039 -2.525 -14.328 1.00 77.69 209 PHE A O 1
ATOM 1603 N N . ALA A 1 210 ? -1.326 -1.918 -16.472 1.00 83.25 210 ALA A N 1
ATOM 1604 C CA . ALA A 1 210 ? -2.746 -2.255 -16.508 1.00 83.25 210 ALA A CA 1
ATOM 1605 C C . ALA A 1 210 ? -2.991 -3.749 -16.229 1.00 83.25 210 ALA A C 1
ATOM 1607 O O . ALA A 1 210 ? -3.879 -4.082 -15.448 1.00 83.25 210 ALA A O 1
ATOM 1608 N N . SER A 1 211 ? -2.167 -4.635 -16.803 1.00 82.06 211 SER A N 1
ATOM 1609 C CA . SER A 1 211 ? -2.234 -6.080 -16.542 1.00 82.06 211 SER A CA 1
ATOM 1610 C C . SER A 1 211 ? -1.960 -6.403 -15.075 1.00 82.06 211 SER A C 1
ATOM 1612 O O . SER A 1 211 ? -2.764 -7.078 -14.450 1.00 82.06 211 SER A O 1
ATOM 1614 N N . ALA A 1 212 ? -0.881 -5.868 -14.494 1.00 74.44 212 ALA A N 1
ATOM 1615 C CA . ALA A 1 212 ? -0.514 -6.142 -13.105 1.00 74.44 212 ALA A CA 1
ATOM 1616 C C . ALA A 1 212 ? -1.568 -5.640 -12.104 1.00 74.44 212 ALA A C 1
ATOM 1618 O O . ALA A 1 212 ? -1.822 -6.297 -11.098 1.00 74.44 212 ALA A O 1
ATOM 1619 N N . LEU A 1 213 ? -2.207 -4.497 -12.379 1.00 77.19 213 LEU A N 1
ATOM 1620 C CA . LEU A 1 213 ? -3.335 -4.021 -11.575 1.00 77.19 213 LEU A CA 1
ATOM 1621 C C . LEU A 1 213 ? -4.566 -4.918 -11.714 1.00 77.19 213 LEU A C 1
ATOM 1623 O O . LEU A 1 213 ? -5.249 -5.153 -10.723 1.00 77.19 213 LEU A O 1
ATOM 1627 N N . SER A 1 214 ? -4.843 -5.419 -12.919 1.00 82.19 214 SER A N 1
ATOM 1628 C CA . SER A 1 214 ? -5.933 -6.368 -13.150 1.00 82.19 214 SER A CA 1
ATOM 1629 C C . SER A 1 214 ? -5.682 -7.692 -12.426 1.00 82.19 214 SER A C 1
ATOM 1631 O O . SER A 1 214 ? -6.582 -8.201 -11.766 1.00 82.19 214 SER A O 1
ATOM 1633 N N . ASP A 1 215 ? -4.459 -8.221 -12.487 1.00 75.69 215 ASP A N 1
ATOM 1634 C CA . ASP A 1 215 ? -4.064 -9.452 -11.795 1.00 75.69 215 ASP A CA 1
ATOM 1635 C C . ASP A 1 215 ? -4.151 -9.286 -10.276 1.00 75.69 215 ASP A C 1
ATOM 1637 O O . ASP A 1 215 ? -4.621 -10.179 -9.574 1.00 75.69 215 ASP A O 1
ATOM 1641 N N . LEU A 1 216 ? -3.759 -8.118 -9.757 1.00 70.81 216 LEU A N 1
ATOM 1642 C CA . LEU A 1 216 ? -3.906 -7.799 -8.342 1.00 70.81 216 LEU A CA 1
ATOM 1643 C C . LEU A 1 216 ? -5.375 -7.671 -7.931 1.00 70.81 216 LEU A C 1
ATOM 1645 O O . LEU A 1 216 ? -5.745 -8.140 -6.861 1.00 70.81 216 LEU A O 1
ATOM 1649 N N . ALA A 1 217 ? -6.210 -7.054 -8.767 1.00 73.50 217 ALA A N 1
ATOM 1650 C CA . ALA A 1 217 ? -7.642 -6.950 -8.511 1.00 73.50 217 ALA A CA 1
ATOM 1651 C C . ALA A 1 217 ? -8.308 -8.335 -8.482 1.00 73.50 217 ALA A C 1
ATOM 1653 O O . ALA A 1 217 ? -9.134 -8.586 -7.612 1.00 73.50 217 ALA A O 1
ATOM 1654 N N . LEU A 1 218 ? -7.902 -9.243 -9.376 1.00 75.62 218 LEU A N 1
ATOM 1655 C CA . LEU A 1 218 ? -8.359 -10.636 -9.388 1.00 75.62 218 LEU A CA 1
ATOM 1656 C C . LEU A 1 218 ? -7.848 -11.426 -8.175 1.00 75.62 218 LEU A C 1
ATOM 1658 O O . LEU A 1 218 ? -8.598 -12.196 -7.588 1.00 75.62 218 LEU A O 1
ATOM 1662 N N . ALA A 1 219 ? -6.591 -11.228 -7.772 1.00 65.81 219 ALA A N 1
ATOM 1663 C CA . ALA A 1 219 ? -6.020 -11.873 -6.589 1.00 65.81 219 ALA A CA 1
ATOM 1664 C C . ALA A 1 219 ? -6.613 -11.341 -5.272 1.00 65.81 219 ALA A C 1
ATOM 1666 O O . ALA A 1 219 ? -6.635 -12.055 -4.273 1.00 65.81 219 ALA A O 1
ATOM 1667 N N . ALA A 1 220 ? -7.082 -10.092 -5.266 1.00 65.00 220 ALA A N 1
ATOM 1668 C CA . ALA A 1 220 ? -7.764 -9.470 -4.139 1.00 65.00 220 ALA A CA 1
ATOM 1669 C C . ALA A 1 220 ? -9.272 -9.779 -4.100 1.00 65.00 220 ALA A C 1
ATOM 1671 O O . ALA A 1 220 ? -9.936 -9.373 -3.145 1.00 65.00 220 ALA A O 1
ATOM 1672 N N . ASP A 1 221 ? -9.818 -10.480 -5.102 1.00 67.31 221 ASP A N 1
ATOM 1673 C CA . ASP A 1 221 ? -11.216 -10.901 -5.094 1.00 67.31 221 ASP A CA 1
ATOM 1674 C C . ASP A 1 221 ? -11.428 -11.936 -3.968 1.00 67.31 221 ASP A C 1
ATOM 1676 O O . ASP A 1 221 ? -10.805 -13.007 -3.982 1.00 67.31 221 ASP A O 1
ATOM 1680 N N . PRO A 1 222 ? -12.292 -11.652 -2.975 1.00 56.09 222 PRO A N 1
ATOM 1681 C CA . PRO A 1 222 ? -12.530 -12.547 -1.845 1.00 56.09 222 PRO A CA 1
ATOM 1682 C C . PRO A 1 222 ? -13.005 -13.946 -2.268 1.00 56.09 222 PRO A C 1
ATOM 1684 O O . PRO A 1 222 ? -12.765 -14.911 -1.542 1.00 56.09 222 PRO A O 1
ATOM 1687 N N . VAL A 1 223 ? -13.627 -14.091 -3.445 1.00 55.34 223 VAL A N 1
ATOM 1688 C CA . VAL A 1 223 ? -14.055 -15.399 -3.974 1.00 55.34 223 VAL A CA 1
ATOM 1689 C C . VAL A 1 223 ? -12.863 -16.241 -4.444 1.00 55.34 223 VAL A C 1
ATOM 1691 O O . VAL A 1 223 ? -12.866 -17.459 -4.273 1.00 55.34 223 VAL A O 1
ATOM 1694 N N . ALA A 1 224 ? -11.823 -15.609 -4.993 1.00 48.22 224 ALA A N 1
ATOM 1695 C CA . ALA A 1 224 ? -10.602 -16.288 -5.424 1.00 48.22 224 ALA A CA 1
ATOM 1696 C C . ALA A 1 224 ? -9.704 -16.673 -4.235 1.00 48.22 224 ALA A C 1
ATOM 1698 O O . ALA A 1 224 ? -9.087 -17.737 -4.250 1.00 48.22 224 ALA A O 1
ATOM 1699 N N . LEU A 1 225 ? -9.680 -15.844 -3.185 1.00 43.56 225 LEU A N 1
ATOM 1700 C CA . LEU A 1 225 ? -8.981 -16.123 -1.924 1.00 43.56 225 LEU A CA 1
ATOM 1701 C C . LEU A 1 225 ? -9.623 -17.260 -1.114 1.00 43.56 225 LEU A C 1
ATOM 1703 O O . LEU A 1 225 ? -8.911 -17.985 -0.432 1.00 43.56 225 LEU A O 1
ATOM 1707 N N . ALA A 1 226 ? -10.943 -17.448 -1.201 1.00 41.81 226 ALA A N 1
ATOM 1708 C CA . ALA A 1 226 ? -11.644 -18.553 -0.538 1.00 41.81 226 ALA A CA 1
ATOM 1709 C C . ALA A 1 226 ? -11.477 -19.918 -1.243 1.00 41.81 226 ALA A C 1
ATOM 1711 O O . ALA A 1 226 ? -11.884 -20.943 -0.697 1.00 41.81 226 ALA A O 1
ATOM 1712 N N . ALA A 1 227 ? -10.918 -19.935 -2.458 1.00 44.97 227 ALA A N 1
ATOM 1713 C CA . ALA A 1 227 ? -10.709 -21.137 -3.268 1.00 44.97 227 ALA A CA 1
ATOM 1714 C C . ALA A 1 227 ? -9.260 -21.674 -3.231 1.00 44.97 227 ALA A C 1
ATOM 1716 O O . ALA A 1 227 ? -8.969 -22.654 -3.923 1.00 44.97 227 ALA A O 1
ATOM 1717 N N . GLN A 1 228 ? -8.368 -21.047 -2.454 1.00 41.47 228 GLN A N 1
ATOM 1718 C CA . GLN A 1 228 ? -6.986 -21.486 -2.198 1.00 41.47 228 GLN A CA 1
ATOM 1719 C C . GLN A 1 228 ? -6.843 -22.028 -0.775 1.00 41.47 228 GLN A C 1
ATOM 1721 O O . GLN A 1 228 ? -6.064 -22.994 -0.610 1.00 41.47 228 GLN A O 1
#

Radius of gyration: 33.77 Å; Cα contacts (8 Å, |Δi|>4): 105; chains: 1; bounding box: 92×54×97 Å